Protein AF-A0A8H7NM34-F1 (afdb_monomer_lite)

Structure (mmCIF, N/CA/C/O backbone):
data_AF-A0A8H7NM34-F1
#
_entry.id   AF-A0A8H7NM34-F1
#
loop_
_atom_site.group_PDB
_atom_site.id
_atom_site.type_symbol
_atom_site.label_atom_id
_atom_site.label_alt_id
_atom_site.label_comp_id
_atom_site.label_asym_id
_atom_site.label_entity_id
_atom_site.label_seq_id
_atom_site.pdbx_PDB_ins_code
_atom_site.Cartn_x
_atom_site.Cartn_y
_atom_site.Cartn_z
_atom_site.occupancy
_atom_site.B_iso_or_equiv
_atom_site.auth_seq_id
_atom_site.auth_comp_id
_atom_site.auth_asym_id
_atom_site.auth_atom_id
_atom_site.pdbx_PDB_model_num
ATOM 1 N N . MET A 1 1 ? 24.671 -11.484 7.032 1.00 39.06 1 MET A N 1
ATOM 2 C CA . MET A 1 1 ? 23.989 -11.437 5.721 1.00 39.06 1 MET A CA 1
ATOM 3 C C . MET A 1 1 ? 23.990 -9.983 5.256 1.00 39.06 1 MET A C 1
ATOM 5 O O . MET A 1 1 ? 23.336 -9.168 5.889 1.00 39.06 1 MET A O 1
ATOM 9 N N . LYS A 1 2 ? 24.823 -9.610 4.272 1.00 40.69 2 LYS A N 1
ATOM 10 C CA . LYS A 1 2 ? 24.816 -8.250 3.697 1.00 40.69 2 LYS A CA 1
ATOM 11 C C . LYS A 1 2 ? 23.539 -8.109 2.867 1.00 40.69 2 LYS A C 1
ATOM 13 O O . LYS A 1 2 ? 23.317 -8.932 1.985 1.00 40.69 2 LYS A O 1
ATOM 18 N N . LEU A 1 3 ? 22.706 -7.112 3.157 1.00 54.22 3 LEU A N 1
ATOM 19 C CA . LEU A 1 3 ? 21.556 -6.793 2.311 1.00 54.22 3 LEU A CA 1
ATOM 20 C C . LEU A 1 3 ? 22.068 -6.325 0.947 1.00 54.22 3 LEU A C 1
ATOM 22 O O . LEU A 1 3 ? 22.925 -5.445 0.889 1.00 54.22 3 LEU A O 1
ATOM 26 N N . ALA A 1 4 ? 21.539 -6.904 -0.134 1.00 66.94 4 ALA A N 1
ATOM 27 C CA . ALA A 1 4 ? 21.867 -6.494 -1.501 1.00 66.94 4 ALA A CA 1
ATOM 28 C C . ALA A 1 4 ? 21.527 -5.011 -1.756 1.00 66.94 4 ALA A C 1
ATOM 30 O O . ALA A 1 4 ? 22.170 -4.365 -2.578 1.00 66.94 4 ALA A O 1
ATOM 31 N N . PHE A 1 5 ? 20.574 -4.460 -0.991 1.00 70.94 5 PHE A N 1
ATOM 32 C CA . PHE A 1 5 ? 20.108 -3.079 -1.089 1.00 70.94 5 PHE A CA 1
ATOM 33 C C . PHE A 1 5 ? 19.936 -2.459 0.311 1.00 70.94 5 PHE A C 1
ATOM 35 O O . PHE A 1 5 ? 18.827 -2.442 0.846 1.00 70.94 5 PHE A O 1
ATOM 42 N N . PRO A 1 6 ? 21.004 -1.938 0.943 1.00 76.31 6 PRO A N 1
ATOM 43 C CA . PRO A 1 6 ? 20.914 -1.348 2.286 1.00 76.31 6 PRO A CA 1
ATOM 44 C C . PRO A 1 6 ? 19.967 -0.139 2.342 1.00 76.31 6 PRO A C 1
ATOM 46 O O . PRO A 1 6 ? 19.367 0.133 3.376 1.00 76.31 6 PRO A O 1
ATOM 49 N N . GLN A 1 7 ? 19.774 0.543 1.211 1.00 76.69 7 GLN A N 1
ATOM 50 C CA . GLN A 1 7 ? 18.863 1.683 1.064 1.00 76.69 7 GLN A CA 1
ATOM 51 C C . GLN A 1 7 ? 17.379 1.304 1.211 1.00 76.69 7 GLN A C 1
ATOM 53 O O . GLN A 1 7 ? 16.552 2.181 1.453 1.00 76.69 7 GLN A O 1
ATOM 58 N N . LEU A 1 8 ? 17.040 0.015 1.087 1.00 81.62 8 LEU A N 1
ATOM 59 C CA . LEU A 1 8 ? 15.682 -0.503 1.272 1.00 81.62 8 LEU A CA 1
ATOM 60 C C . LEU A 1 8 ? 15.440 -1.070 2.671 1.00 81.62 8 LEU A C 1
ATOM 62 O O . LEU A 1 8 ? 14.337 -1.536 2.933 1.00 81.62 8 LEU A O 1
ATOM 66 N N . LEU A 1 9 ? 16.423 -1.037 3.579 1.00 86.12 9 LEU A N 1
ATOM 67 C CA . LEU A 1 9 ? 16.272 -1.617 4.917 1.00 86.12 9 LEU A CA 1
ATOM 68 C C . LEU A 1 9 ? 15.050 -1.041 5.648 1.00 86.12 9 LEU A C 1
ATOM 70 O O . LEU A 1 9 ? 14.184 -1.794 6.082 1.00 86.12 9 LEU A O 1
ATOM 74 N N . SER A 1 10 ? 14.940 0.289 5.689 1.00 86.69 10 SER A N 1
ATOM 75 C CA . SER A 1 10 ? 13.827 0.968 6.361 1.00 86.69 10 SER A CA 1
ATOM 76 C C . SER A 1 10 ? 12.467 0.611 5.744 1.00 86.69 10 SER A C 1
ATOM 78 O O . SER A 1 10 ? 11.484 0.434 6.462 1.00 86.69 10 SER A O 1
ATOM 80 N N . ILE A 1 11 ? 12.422 0.425 4.422 1.00 90.25 11 ILE A N 1
ATOM 81 C CA . ILE A 1 11 ? 11.213 0.027 3.689 1.00 90.25 11 ILE A CA 1
ATOM 82 C C . ILE A 1 11 ? 10.852 -1.428 3.947 1.00 90.25 11 ILE A C 1
ATOM 84 O O . ILE A 1 11 ? 9.686 -1.744 4.156 1.00 90.25 11 ILE A O 1
ATOM 88 N N . SER A 1 12 ? 11.842 -2.316 3.978 1.00 89.56 12 SER A N 1
ATOM 89 C CA . SER A 1 12 ? 11.632 -3.720 4.312 1.00 89.56 12 SER A CA 1
ATOM 90 C C . SER A 1 12 ? 11.064 -3.865 5.722 1.00 89.56 12 SER A C 1
ATOM 92 O O . SER A 1 12 ? 10.134 -4.639 5.926 1.00 89.56 12 SER A O 1
ATOM 94 N N . GLU A 1 13 ? 11.579 -3.104 6.689 1.00 92.12 13 GLU A N 1
ATOM 95 C CA . GLU A 1 13 ? 11.034 -3.059 8.050 1.00 92.12 13 GLU A CA 1
ATOM 96 C C . GLU A 1 13 ? 9.593 -2.541 8.055 1.00 92.12 13 GLU A C 1
ATOM 98 O O . GLU A 1 13 ? 8.725 -3.125 8.708 1.00 92.12 13 GLU A O 1
ATOM 103 N N . ALA A 1 14 ? 9.312 -1.488 7.280 1.00 92.88 14 ALA A N 1
ATOM 104 C CA . ALA A 1 14 ? 7.966 -0.951 7.133 1.00 92.88 14 ALA A CA 1
ATOM 105 C C . ALA A 1 14 ? 6.988 -1.983 6.555 1.00 92.88 14 ALA A C 1
ATOM 107 O O . ALA A 1 14 ? 5.890 -2.135 7.083 1.00 92.88 14 ALA A O 1
ATOM 108 N N . LEU A 1 15 ? 7.386 -2.728 5.520 1.00 93.06 15 LEU A N 1
ATOM 109 C CA . LEU A 1 15 ? 6.577 -3.795 4.926 1.00 93.06 15 LEU A CA 1
ATOM 110 C C . LEU A 1 15 ? 6.331 -4.945 5.912 1.00 93.06 15 LEU A C 1
ATOM 112 O O . LEU A 1 15 ? 5.211 -5.444 5.988 1.00 93.06 15 LEU A O 1
ATOM 116 N N . CYS A 1 16 ? 7.318 -5.320 6.730 1.00 94.31 16 CYS A N 1
ATOM 117 C CA . CYS A 1 16 ? 7.130 -6.309 7.800 1.00 94.31 16 CYS A CA 1
ATOM 118 C C . CYS A 1 16 ? 6.112 -5.838 8.854 1.00 94.31 16 CYS A C 1
ATOM 120 O O . CYS A 1 16 ? 5.244 -6.607 9.286 1.00 94.31 16 CYS A O 1
ATOM 122 N N . MET A 1 17 ? 6.184 -4.566 9.257 1.00 95.38 17 MET A N 1
ATOM 123 C CA . MET A 1 17 ? 5.203 -3.965 10.165 1.00 95.38 17 MET A CA 1
ATOM 124 C C . MET A 1 17 ? 3.809 -3.917 9.531 1.00 95.38 17 MET A C 1
ATOM 126 O O . MET A 1 17 ? 2.832 -4.331 10.156 1.00 95.38 17 MET A O 1
ATOM 130 N N . MET A 1 18 ? 3.719 -3.489 8.272 1.00 95.75 18 MET A N 1
ATOM 131 C CA . MET A 1 18 ? 2.469 -3.450 7.517 1.00 95.75 18 MET A CA 1
ATOM 132 C C . MET A 1 18 ? 1.867 -4.849 7.331 1.00 95.75 18 MET A C 1
ATOM 134 O O . MET A 1 18 ? 0.659 -5.000 7.460 1.00 95.75 18 MET A O 1
ATOM 138 N N . SER A 1 19 ? 2.675 -5.888 7.106 1.00 94.00 19 SER A N 1
ATOM 139 C CA . SER A 1 19 ? 2.203 -7.279 7.027 1.00 94.00 19 SER A CA 1
ATOM 140 C C . SER A 1 19 ? 1.595 -7.747 8.356 1.00 94.00 19 SER A C 1
ATOM 142 O O . SER A 1 19 ? 0.544 -8.389 8.386 1.00 94.00 19 SER A O 1
ATOM 144 N N . SER A 1 20 ? 2.196 -7.351 9.483 1.00 95.31 20 SER A N 1
ATOM 145 C CA . SER A 1 20 ? 1.644 -7.634 10.814 1.00 95.31 20 SER A CA 1
ATOM 146 C C . SER A 1 20 ? 0.299 -6.937 11.041 1.00 95.31 20 SER A C 1
ATOM 148 O O . SER A 1 20 ? -0.622 -7.557 11.579 1.00 95.31 20 SER A O 1
ATOM 150 N N . VAL A 1 21 ? 0.173 -5.685 10.590 1.00 96.38 21 VAL A N 1
ATOM 151 C CA . VAL A 1 21 ? -1.082 -4.917 10.603 1.00 96.38 21 VAL A CA 1
ATOM 152 C C . VAL A 1 21 ? -2.132 -5.591 9.721 1.00 96.38 21 VAL A C 1
ATOM 154 O O . VAL A 1 21 ? -3.222 -5.879 10.205 1.00 96.38 21 VAL A O 1
ATOM 157 N N . ALA A 1 22 ? -1.792 -5.912 8.471 1.00 95.06 22 ALA A N 1
ATOM 158 C CA . ALA A 1 22 ? -2.678 -6.575 7.517 1.00 95.06 22 ALA A CA 1
ATOM 159 C C . ALA A 1 22 ? -3.230 -7.887 8.084 1.00 95.06 22 ALA A C 1
ATOM 161 O O . ALA A 1 22 ? -4.440 -8.088 8.115 1.00 95.06 22 ALA A O 1
ATOM 162 N N . ARG A 1 23 ? -2.365 -8.735 8.655 1.00 95.31 23 ARG A N 1
ATOM 163 C CA . ARG A 1 23 ? -2.785 -9.972 9.323 1.00 95.31 23 ARG A CA 1
ATOM 164 C C . ARG A 1 23 ? -3.768 -9.703 10.461 1.00 95.31 23 ARG A C 1
ATOM 166 O O . ARG A 1 23 ? -4.800 -10.361 10.535 1.00 95.31 23 ARG A O 1
ATOM 173 N N . LYS A 1 24 ? -3.468 -8.747 11.348 1.00 95.88 24 LYS A N 1
ATOM 174 C CA . LYS A 1 24 ? -4.355 -8.413 12.474 1.00 95.88 24 LYS A CA 1
ATOM 175 C C . LYS A 1 24 ? -5.716 -7.932 11.967 1.00 95.88 24 LYS A C 1
ATOM 177 O O . LYS A 1 24 ? -6.735 -8.365 12.493 1.00 95.88 24 LYS A O 1
ATOM 182 N N . ILE A 1 25 ? -5.737 -7.097 10.936 1.00 95.38 25 ILE A N 1
ATOM 183 C CA . ILE A 1 25 ? -6.969 -6.571 10.349 1.00 95.38 25 ILE A CA 1
ATOM 184 C C . ILE A 1 25 ? -7.767 -7.679 9.671 1.00 95.38 25 ILE A C 1
ATOM 186 O O . ILE A 1 25 ? -8.927 -7.865 10.018 1.00 95.38 25 ILE A O 1
ATOM 190 N N . ASN A 1 26 ? -7.162 -8.472 8.788 1.00 95.00 26 ASN A N 1
ATOM 191 C CA . ASN A 1 26 ? -7.870 -9.544 8.083 1.00 95.00 26 ASN A CA 1
ATOM 192 C C . ASN A 1 26 ? -8.458 -10.562 9.078 1.00 95.00 26 ASN A C 1
ATOM 194 O O . ASN A 1 26 ? -9.587 -11.007 8.902 1.00 95.00 26 ASN A O 1
ATOM 198 N N . THR A 1 27 ? -7.763 -10.852 10.187 1.00 95.94 27 THR A N 1
ATOM 199 C CA . THR A 1 27 ? -8.294 -11.719 11.253 1.00 95.94 27 THR A CA 1
ATOM 200 C C . THR A 1 27 ? -9.479 -11.114 12.012 1.00 95.94 27 THR A C 1
ATOM 202 O O . THR A 1 27 ? -10.371 -11.868 12.375 1.00 95.94 27 THR A O 1
ATOM 205 N N . ASN A 1 28 ? -9.512 -9.803 12.281 1.00 95.31 28 ASN A N 1
ATOM 206 C CA . ASN A 1 28 ? -10.503 -9.195 13.191 1.00 95.31 28 ASN A CA 1
ATOM 207 C C . ASN A 1 28 ? -11.567 -8.340 12.478 1.00 95.31 28 ASN A C 1
ATOM 209 O O . ASN A 1 28 ? -12.516 -7.898 13.108 1.00 95.31 28 ASN A O 1
ATOM 213 N N . SER A 1 29 ? -11.448 -8.130 11.165 1.00 92.62 29 SER A N 1
ATOM 214 C CA . SER A 1 29 ? -12.301 -7.216 10.384 1.00 92.62 29 SER A CA 1
ATOM 215 C C . SER A 1 29 ? -13.799 -7.538 10.401 1.00 92.62 29 SER A C 1
ATOM 217 O O . SER A 1 29 ? -14.606 -6.657 10.109 1.00 92.62 29 SER A O 1
ATOM 219 N N . HIS A 1 30 ? -14.164 -8.779 10.731 1.00 92.12 30 HIS A N 1
ATOM 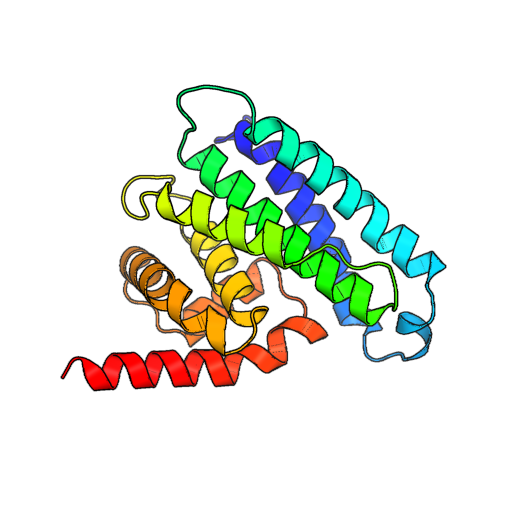220 C CA . HIS A 1 30 ? -15.547 -9.240 10.834 1.00 92.12 30 HIS A CA 1
ATOM 221 C C . HIS A 1 30 ? -16.234 -8.825 12.145 1.00 92.12 30 HIS A C 1
ATOM 223 O O . HIS A 1 30 ? -17.457 -8.910 12.237 1.00 92.12 30 HIS A O 1
ATOM 229 N N . ASP A 1 31 ? -15.466 -8.397 13.147 1.00 93.62 31 ASP A N 1
ATOM 230 C CA . ASP A 1 31 ? -15.969 -7.909 14.426 1.00 93.62 31 ASP A CA 1
ATOM 231 C C . ASP A 1 31 ? -16.201 -6.392 14.352 1.00 93.62 31 ASP A C 1
ATOM 233 O O . ASP A 1 31 ? -15.305 -5.625 13.996 1.00 93.62 31 ASP A O 1
ATOM 237 N N . SER A 1 32 ? -17.413 -5.935 14.675 1.00 91.38 32 SER A N 1
ATOM 238 C CA . SER A 1 32 ? -17.726 -4.504 14.701 1.00 91.38 32 SER A CA 1
ATOM 239 C C . SER A 1 32 ? -17.029 -3.770 15.840 1.00 91.38 32 SER A C 1
ATOM 241 O O . SER A 1 32 ? -16.675 -2.603 15.679 1.00 91.38 32 SER A O 1
ATOM 243 N N . ASP A 1 33 ? -16.819 -4.431 16.980 1.00 94.12 33 ASP A N 1
ATOM 244 C CA . ASP A 1 33 ? -16.214 -3.807 18.159 1.00 94.12 33 ASP A CA 1
ATOM 245 C C . ASP A 1 33 ? -14.737 -3.503 17.914 1.00 94.12 33 ASP A C 1
ATOM 247 O O . ASP A 1 33 ? -14.234 -2.477 18.372 1.00 94.12 33 ASP A O 1
ATOM 251 N N . PHE A 1 34 ? -14.078 -4.321 17.087 1.00 94.31 34 PHE A N 1
ATOM 252 C CA . PHE A 1 34 ? -12.722 -4.067 16.612 1.00 94.31 34 PHE A CA 1
ATOM 253 C C . PHE A 1 34 ? -12.592 -2.674 15.984 1.00 94.31 34 PHE A C 1
ATOM 255 O O . PHE A 1 34 ? -11.681 -1.933 16.340 1.00 94.31 34 PHE A O 1
ATOM 262 N N . TRP A 1 35 ? -13.519 -2.275 15.108 1.00 94.25 35 TRP A N 1
ATOM 263 C CA . TRP A 1 35 ? -13.477 -0.971 14.432 1.00 94.25 35 TRP A CA 1
ATOM 264 C C . TRP A 1 35 ? -13.797 0.218 15.347 1.00 94.25 35 TRP A C 1
ATOM 266 O O . TRP A 1 35 ? -13.446 1.351 15.019 1.00 94.25 35 TRP A O 1
ATOM 276 N N . ASN A 1 36 ? -14.423 -0.035 16.499 1.00 93.25 36 ASN A N 1
ATOM 277 C CA . ASN A 1 36 ? -14.754 0.983 17.497 1.00 93.25 36 ASN A CA 1
ATOM 278 C C . ASN A 1 36 ? -13.652 1.166 18.559 1.00 93.25 36 ASN A C 1
ATOM 280 O O . ASN A 1 36 ? -13.706 2.121 19.339 1.00 93.25 36 ASN A O 1
ATOM 284 N N . ASP A 1 37 ? -12.634 0.300 18.586 1.00 93.38 37 ASP A N 1
ATOM 285 C CA . ASP A 1 37 ? -11.490 0.416 19.493 1.00 93.38 37 ASP A CA 1
ATOM 286 C C . ASP A 1 37 ? -10.435 1.398 18.957 1.00 93.38 37 ASP A C 1
ATOM 288 O O . ASP A 1 37 ? -9.394 1.029 18.406 1.00 93.38 37 ASP A O 1
ATOM 292 N N . GLY A 1 38 ? -10.698 2.694 19.141 1.00 90.00 38 GLY A N 1
ATOM 293 C CA . GLY A 1 38 ? -9.777 3.752 18.722 1.00 90.00 38 GLY A CA 1
ATOM 294 C C . GLY A 1 38 ? -8.407 3.697 19.412 1.00 90.00 38 GLY A C 1
ATOM 295 O O . GLY A 1 38 ? -7.409 4.096 18.811 1.00 90.00 38 GLY A O 1
ATOM 296 N N . VAL A 1 39 ? -8.327 3.188 20.648 1.00 92.50 39 VAL A N 1
ATOM 297 C CA . VAL A 1 39 ? -7.059 3.077 21.391 1.00 92.50 39 VAL A CA 1
ATOM 298 C C . VAL A 1 39 ? -6.221 1.939 20.820 1.00 92.50 39 VAL A C 1
ATOM 300 O O . VAL A 1 39 ? -5.082 2.173 20.415 1.00 92.50 39 VAL A O 1
ATOM 303 N N . GLY A 1 40 ? -6.804 0.747 20.677 1.00 93.75 40 GLY A N 1
ATOM 304 C CA . GLY A 1 40 ? -6.134 -0.387 20.043 1.00 93.75 40 GLY A CA 1
ATOM 305 C C . GLY A 1 40 ? -5.731 -0.096 18.597 1.00 93.75 40 GLY A C 1
ATOM 306 O O . GLY A 1 40 ? -4.649 -0.495 18.159 1.00 93.75 40 GLY A O 1
ATOM 307 N N . ALA A 1 41 ? -6.536 0.674 17.861 1.00 93.19 41 ALA A N 1
ATOM 308 C CA . ALA A 1 41 ? -6.194 1.130 16.518 1.00 93.19 41 ALA A CA 1
ATOM 309 C C . ALA A 1 41 ? -4.969 2.062 16.496 1.00 93.19 41 ALA A C 1
ATOM 311 O O . ALA A 1 41 ? -4.126 1.947 15.602 1.00 93.19 41 ALA A O 1
ATOM 312 N N . MET A 1 42 ? -4.827 2.968 17.469 1.00 93.31 42 MET A N 1
ATOM 313 C CA . MET A 1 42 ? -3.637 3.819 17.588 1.00 93.31 42 MET A CA 1
ATOM 314 C C . MET A 1 42 ? -2.386 3.010 17.933 1.00 93.31 42 MET A C 1
ATOM 316 O O . MET A 1 42 ? -1.339 3.248 17.328 1.00 93.31 42 MET A O 1
ATOM 320 N N . ASP A 1 43 ? -2.495 2.024 18.822 1.00 94.75 43 ASP A N 1
ATOM 321 C CA . ASP A 1 43 ? -1.380 1.136 19.170 1.00 94.75 43 ASP A CA 1
ATOM 322 C C . ASP A 1 43 ? -0.957 0.258 17.983 1.00 94.75 43 ASP A C 1
ATOM 324 O O . ASP A 1 43 ? 0.232 0.007 17.773 1.00 94.75 43 ASP A O 1
ATOM 328 N N . LEU A 1 44 ? -1.919 -0.160 17.155 1.00 95.50 44 LEU A N 1
ATOM 329 C CA . LEU A 1 44 ? -1.675 -0.961 15.958 1.00 95.50 44 LEU A CA 1
ATOM 330 C C . LEU A 1 44 ? -1.057 -0.144 14.811 1.00 95.50 44 LEU A C 1
ATOM 332 O O . LEU A 1 44 ? -0.095 -0.583 14.181 1.00 95.50 44 LEU A O 1
ATOM 336 N N . LEU A 1 45 ? -1.621 1.028 14.501 1.00 96.31 45 LEU A N 1
ATOM 337 C CA . LEU A 1 45 ? -1.271 1.813 13.308 1.00 96.31 45 LEU A CA 1
ATOM 338 C C . LEU A 1 45 ? -0.211 2.890 13.578 1.00 96.31 45 LEU A C 1
ATOM 340 O O . LEU A 1 45 ? 0.472 3.339 12.651 1.00 96.31 45 LEU A O 1
ATOM 344 N N . GLY A 1 46 ? -0.081 3.340 14.824 1.00 94.25 46 GLY A N 1
ATOM 345 C CA . GLY A 1 46 ? 0.809 4.422 15.240 1.00 94.25 46 GLY A CA 1
ATOM 346 C C . GLY A 1 46 ? 2.283 4.145 14.937 1.00 94.25 46 GLY A C 1
ATOM 347 O O . GLY A 1 46 ? 2.889 4.946 14.215 1.00 94.25 46 GLY A O 1
ATOM 348 N N . PRO A 1 47 ? 2.859 3.018 15.400 1.00 95.69 47 PRO A N 1
ATOM 349 C CA . PRO A 1 47 ? 4.275 2.710 15.195 1.00 95.69 47 PRO A CA 1
ATOM 350 C C . PRO A 1 47 ? 4.675 2.676 13.716 1.00 95.69 47 PRO A C 1
ATOM 352 O O . PRO A 1 47 ? 5.636 3.332 13.312 1.00 95.69 47 PRO A O 1
ATOM 355 N N . VAL A 1 48 ? 3.891 1.986 12.882 1.00 95.81 48 VAL A N 1
ATOM 356 C CA . VAL A 1 48 ? 4.172 1.872 11.444 1.00 95.81 48 VAL A CA 1
ATOM 357 C C . VAL A 1 48 ? 3.975 3.201 10.709 1.00 95.81 48 VAL A C 1
ATOM 359 O O . VAL A 1 48 ? 4.779 3.542 9.841 1.00 95.81 48 VAL A O 1
ATOM 362 N N . THR A 1 49 ? 2.979 4.008 11.106 1.00 93.94 49 THR A N 1
ATOM 363 C CA . THR A 1 49 ? 2.815 5.376 10.582 1.00 93.94 49 THR A CA 1
ATOM 364 C C . THR A 1 49 ? 4.064 6.203 10.877 1.00 93.94 49 THR A C 1
ATOM 366 O O . THR A 1 49 ? 4.601 6.859 9.985 1.00 93.94 49 THR A O 1
ATOM 369 N N . HIS A 1 50 ? 4.527 6.188 12.129 1.00 93.19 50 HIS A N 1
ATOM 370 C CA . HIS A 1 50 ? 5.675 6.981 12.555 1.00 93.19 50 HIS A CA 1
ATOM 371 C C . HIS A 1 50 ? 6.950 6.570 11.809 1.00 93.19 50 HIS A C 1
ATOM 373 O O . HIS A 1 50 ? 7.695 7.430 11.331 1.00 93.19 50 HIS A O 1
ATOM 379 N N . HIS A 1 51 ? 7.174 5.263 11.652 1.00 93.31 51 HIS A N 1
ATOM 380 C CA . HIS A 1 51 ? 8.315 4.731 10.911 1.00 93.31 51 HIS A CA 1
ATOM 381 C C . HIS A 1 51 ? 8.314 5.182 9.448 1.00 93.31 51 HIS A C 1
ATOM 383 O O . HIS A 1 51 ? 9.303 5.745 8.987 1.00 93.31 51 HIS A O 1
ATOM 389 N N . LEU A 1 52 ? 7.193 5.029 8.737 1.00 91.31 52 LEU A N 1
ATOM 390 C CA . LEU A 1 52 ? 7.070 5.428 7.328 1.00 91.31 52 LEU A CA 1
ATOM 391 C C . LEU A 1 52 ? 7.263 6.933 7.116 1.00 91.31 52 LEU A C 1
ATOM 393 O O . LEU A 1 52 ? 7.964 7.343 6.189 1.00 91.31 52 LEU A O 1
ATOM 397 N N . LEU A 1 53 ? 6.686 7.769 7.984 1.00 88.19 53 LEU A N 1
ATOM 398 C CA . LEU A 1 53 ? 6.864 9.223 7.911 1.00 88.19 53 LEU A CA 1
ATOM 399 C C . LEU A 1 53 ? 8.312 9.646 8.182 1.00 88.19 53 LEU A C 1
ATOM 401 O O . LEU A 1 53 ? 8.773 10.639 7.618 1.00 88.19 53 LEU A O 1
ATOM 405 N N . SER A 1 54 ? 9.026 8.903 9.027 1.00 85.94 54 SER A N 1
ATOM 406 C CA . SER A 1 54 ? 10.442 9.141 9.314 1.00 85.94 54 SER A CA 1
ATOM 407 C C . SER A 1 54 ? 11.326 8.696 8.148 1.00 85.94 54 SER A C 1
ATOM 409 O O . SER A 1 54 ? 12.202 9.449 7.725 1.00 85.94 54 SER A O 1
ATOM 411 N N . ALA A 1 55 ? 11.045 7.526 7.571 1.00 77.50 55 ALA A N 1
ATOM 412 C CA . ALA A 1 55 ? 11.751 6.975 6.417 1.00 77.50 55 ALA A CA 1
ATOM 413 C C . ALA A 1 55 ? 11.617 7.869 5.174 1.00 77.50 55 ALA A C 1
ATOM 415 O O . ALA A 1 55 ? 12.615 8.205 4.541 1.00 77.50 55 ALA A O 1
ATOM 416 N N . SER A 1 56 ? 10.403 8.350 4.884 1.00 68.44 56 SER A N 1
ATOM 417 C CA . SER A 1 56 ? 10.113 9.186 3.703 1.00 68.44 56 SER A CA 1
ATOM 418 C C . SER A 1 56 ? 10.860 10.532 3.708 1.00 68.44 56 SER A C 1
ATOM 420 O O . SER A 1 56 ? 11.044 11.164 2.671 1.00 68.44 56 SER A O 1
ATOM 422 N N . ARG A 1 57 ? 11.299 11.020 4.879 1.00 65.25 57 ARG A N 1
ATOM 423 C CA . ARG A 1 57 ? 12.103 12.254 4.982 1.00 65.25 57 ARG A CA 1
ATOM 424 C C . ARG A 1 57 ? 13.544 12.049 4.517 1.00 65.25 57 ARG A C 1
ATOM 426 O O . ARG A 1 57 ? 14.162 13.000 4.049 1.00 65.25 57 ARG A O 1
ATOM 433 N N . ILE A 1 58 ? 14.063 10.827 4.623 1.00 58.34 58 ILE A N 1
ATOM 434 C CA . ILE A 1 58 ? 15.448 10.488 4.275 1.00 58.34 58 ILE A CA 1
ATOM 435 C C . ILE A 1 58 ? 15.644 10.530 2.754 1.00 58.34 58 ILE A C 1
ATOM 437 O O . ILE A 1 58 ? 16.678 10.993 2.282 1.00 58.34 58 ILE A O 1
ATOM 441 N N . TYR A 1 59 ? 14.630 10.139 1.980 1.00 59.66 59 TYR A N 1
ATOM 442 C CA . TYR A 1 59 ? 14.692 10.123 0.514 1.00 59.66 59 TYR A CA 1
ATOM 443 C C . TYR A 1 59 ? 14.579 11.515 -0.138 1.00 59.66 59 TYR A C 1
ATOM 445 O O . TYR A 1 59 ? 14.826 11.653 -1.330 1.00 59.66 59 TYR A O 1
ATOM 453 N N . SER A 1 60 ? 14.253 12.564 0.629 1.00 57.41 60 SER A N 1
ATOM 454 C CA . SER A 1 60 ? 14.099 13.939 0.125 1.00 57.41 60 SER A CA 1
ATOM 455 C C . SER A 1 60 ? 15.411 14.740 0.056 1.00 57.41 60 SER A C 1
ATOM 457 O O . SER A 1 60 ? 15.395 15.873 -0.429 1.00 57.41 60 SER A O 1
ATOM 459 N N . VAL A 1 61 ? 16.530 14.216 0.570 1.00 46.59 61 VAL A N 1
ATOM 460 C CA . VAL A 1 61 ? 17.782 14.974 0.749 1.00 46.59 61 VAL A CA 1
ATOM 461 C C . VAL A 1 61 ? 18.931 14.312 -0.028 1.00 46.59 61 VAL A C 1
ATOM 463 O O . VAL A 1 61 ? 19.559 13.389 0.481 1.00 46.59 61 VAL A O 1
ATOM 466 N N . GLY A 1 62 ? 19.240 14.800 -1.238 1.00 46.53 62 GLY A N 1
ATOM 467 C CA . GLY A 1 62 ? 20.489 14.472 -1.956 1.00 46.53 62 GLY A CA 1
ATOM 468 C C . GLY A 1 62 ? 20.358 14.270 -3.474 1.00 46.53 62 GLY A C 1
ATOM 469 O O . GLY A 1 62 ? 19.387 13.693 -3.947 1.00 46.53 62 GLY A O 1
ATOM 470 N N . SER A 1 63 ? 21.350 14.765 -4.225 1.00 49.09 63 SER A N 1
ATOM 471 C CA . SER A 1 63 ? 21.528 14.610 -5.679 1.00 49.09 63 SER A CA 1
ATOM 472 C C . SER A 1 63 ? 21.806 13.159 -6.105 1.00 49.09 63 SER A C 1
ATOM 474 O O . SER A 1 63 ? 22.381 12.401 -5.327 1.00 49.09 63 SER A O 1
ATOM 476 N N . ASP A 1 64 ? 21.447 12.828 -7.353 1.00 56.47 64 ASP A N 1
ATOM 477 C CA . ASP A 1 64 ? 21.446 11.492 -7.979 1.00 56.47 64 ASP A CA 1
ATOM 478 C C . ASP A 1 64 ? 20.666 10.435 -7.184 1.00 56.47 64 ASP A C 1
ATOM 480 O O . ASP A 1 64 ? 21.213 9.495 -6.605 1.00 56.47 64 ASP A O 1
ATOM 484 N N . VAL A 1 65 ? 19.338 10.600 -7.176 1.00 65.12 65 VAL A N 1
ATOM 485 C CA . VAL A 1 65 ? 18.409 9.622 -6.601 1.00 65.12 65 VAL A CA 1
ATOM 486 C C . VAL A 1 65 ? 18.466 8.351 -7.444 1.00 65.12 65 VAL A C 1
ATOM 488 O O . VAL A 1 65 ? 18.064 8.336 -8.606 1.00 65.12 65 VAL A O 1
ATOM 491 N N . SER A 1 66 ? 18.978 7.269 -6.865 1.00 79.12 66 SER A N 1
ATOM 492 C CA . SER A 1 66 ? 18.977 5.968 -7.534 1.00 79.12 66 SER A CA 1
ATOM 493 C C . SER A 1 66 ? 17.543 5.458 -7.700 1.00 79.12 66 SER A C 1
ATOM 495 O O . SER A 1 66 ? 16.705 5.658 -6.817 1.00 79.12 66 SER A O 1
ATOM 497 N N . GLY A 1 67 ? 17.257 4.710 -8.768 1.00 81.38 67 GLY A N 1
ATOM 498 C CA . GLY A 1 67 ? 15.937 4.101 -8.961 1.00 81.38 67 GLY A CA 1
ATOM 499 C C . GLY A 1 67 ? 15.467 3.241 -7.775 1.00 81.38 67 GLY A C 1
ATOM 500 O O . GLY A 1 67 ? 14.278 3.149 -7.491 1.00 81.38 67 GLY A O 1
ATOM 501 N N . ILE A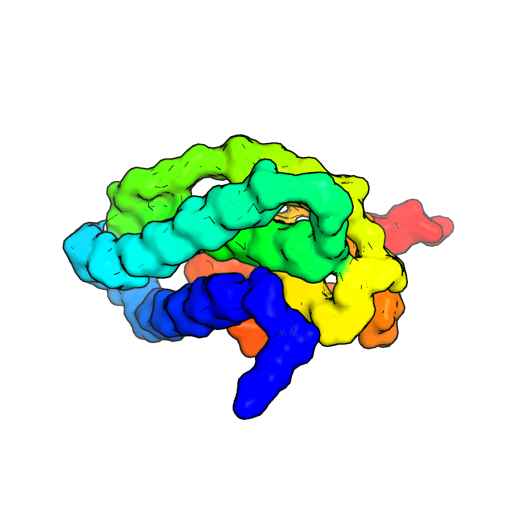 1 68 ? 16.393 2.671 -6.997 1.00 83.69 68 ILE A N 1
ATOM 502 C CA . ILE A 1 68 ? 16.076 1.924 -5.769 1.00 83.69 68 ILE A CA 1
ATOM 503 C C . ILE A 1 68 ? 15.491 2.837 -4.680 1.00 83.69 68 ILE A C 1
ATOM 505 O O . ILE A 1 68 ? 14.553 2.441 -3.990 1.00 83.69 68 ILE A O 1
ATOM 509 N N . GLN A 1 69 ? 16.013 4.055 -4.524 1.00 84.19 69 GLN A N 1
ATOM 510 C CA . GLN A 1 69 ? 15.470 5.042 -3.585 1.00 84.19 69 GLN A CA 1
ATOM 511 C C . GLN A 1 69 ? 14.104 5.547 -4.042 1.00 84.19 69 GLN A C 1
ATOM 513 O O . GLN A 1 69 ? 13.197 5.635 -3.218 1.00 84.19 69 GLN A O 1
ATOM 518 N N . VAL A 1 70 ? 13.940 5.803 -5.346 1.00 86.50 70 VAL A N 1
ATOM 519 C CA . VAL A 1 70 ? 12.639 6.163 -5.933 1.00 86.50 70 VAL A CA 1
ATOM 520 C C . VAL A 1 70 ? 11.608 5.071 -5.644 1.00 86.50 70 VAL A C 1
ATOM 522 O O . VAL A 1 70 ? 10.523 5.364 -5.148 1.00 86.50 70 VAL A O 1
ATOM 525 N N . LEU A 1 71 ? 11.960 3.798 -5.855 1.00 88.12 71 LEU A N 1
ATOM 526 C CA . LEU A 1 71 ? 11.082 2.672 -5.535 1.00 88.12 71 LEU A CA 1
ATOM 527 C C . LEU A 1 71 ? 10.751 2.599 -4.036 1.00 88.12 71 LEU A C 1
ATOM 529 O O . LEU A 1 71 ? 9.601 2.360 -3.674 1.00 88.12 71 LEU A O 1
ATOM 533 N N . GLY A 1 72 ? 11.732 2.823 -3.158 1.00 89.44 72 GLY A N 1
ATOM 534 C CA . GLY A 1 72 ? 11.509 2.858 -1.711 1.00 89.44 72 GLY A CA 1
ATOM 535 C C . GLY A 1 72 ? 10.529 3.955 -1.280 1.00 89.44 72 GLY A C 1
ATOM 536 O O . GLY A 1 72 ? 9.656 3.722 -0.438 1.00 89.44 72 GLY A O 1
ATOM 537 N N . GLU A 1 73 ? 10.619 5.130 -1.899 1.00 89.12 73 GLU A N 1
ATOM 538 C CA . GLU A 1 73 ? 9.683 6.232 -1.681 1.00 89.12 73 GLU A CA 1
ATOM 539 C C . GLU A 1 73 ? 8.285 5.905 -2.232 1.00 89.12 73 GLU A C 1
ATOM 541 O O . GLU A 1 73 ? 7.292 6.098 -1.533 1.00 89.12 73 GLU A O 1
ATOM 546 N N . ILE A 1 74 ? 8.190 5.335 -3.439 1.00 91.25 74 ILE A N 1
ATOM 547 C CA . ILE A 1 74 ? 6.923 4.865 -4.028 1.00 91.25 74 ILE A CA 1
ATOM 548 C C . ILE A 1 74 ? 6.225 3.885 -3.075 1.00 91.25 74 ILE A C 1
ATOM 550 O O . ILE A 1 74 ? 5.056 4.076 -2.738 1.00 91.25 74 ILE A O 1
ATOM 554 N N . VAL A 1 75 ? 6.948 2.878 -2.581 1.00 92.44 75 VAL A N 1
ATOM 555 C CA . VAL A 1 75 ? 6.426 1.896 -1.617 1.00 92.44 75 VAL A CA 1
ATOM 556 C C . VAL A 1 75 ? 5.984 2.578 -0.320 1.00 92.44 75 VAL A C 1
ATOM 558 O O . VAL A 1 75 ? 4.907 2.274 0.194 1.00 92.44 75 VAL A O 1
ATOM 561 N N . SER A 1 76 ? 6.759 3.539 0.191 1.00 92.81 76 SER A N 1
ATOM 562 C CA . SER A 1 76 ? 6.383 4.298 1.392 1.00 92.81 76 SER A CA 1
ATOM 563 C C . SER A 1 76 ? 5.066 5.044 1.216 1.00 92.81 76 SER A C 1
ATOM 565 O O . SER A 1 76 ? 4.195 4.981 2.085 1.00 92.81 76 SER A O 1
ATOM 567 N N . LEU A 1 77 ? 4.897 5.729 0.084 1.00 92.81 77 LEU A N 1
ATOM 568 C CA . LEU A 1 77 ? 3.696 6.500 -0.234 1.00 92.81 77 LEU A CA 1
ATOM 569 C C . LEU A 1 77 ? 2.460 5.600 -0.369 1.00 92.81 77 LEU A C 1
ATOM 571 O O . LEU A 1 77 ? 1.373 5.974 0.083 1.00 92.81 77 LEU A O 1
ATOM 575 N N . VAL A 1 78 ? 2.624 4.396 -0.922 1.00 93.62 78 VAL A N 1
ATOM 576 C CA . VAL A 1 78 ? 1.560 3.383 -0.998 1.00 93.62 78 VAL A CA 1
ATOM 577 C C . VAL A 1 78 ? 1.177 2.879 0.394 1.00 93.62 78 VAL A C 1
ATOM 579 O O . VAL A 1 78 ? -0.005 2.872 0.740 1.00 93.62 78 VAL A O 1
ATOM 582 N N . CYS A 1 79 ? 2.150 2.550 1.246 1.00 94.69 79 CYS A N 1
ATOM 583 C CA . CYS A 1 79 ? 1.879 2.149 2.628 1.00 94.69 79 CYS A CA 1
ATOM 584 C C . CYS A 1 79 ? 1.192 3.265 3.436 1.00 94.69 79 CYS A C 1
ATOM 586 O O . CYS A 1 79 ? 0.252 2.999 4.184 1.00 94.69 79 CYS A O 1
ATOM 588 N N . LEU A 1 80 ? 1.605 4.525 3.267 1.00 94.44 80 LEU A N 1
ATOM 589 C CA . LEU A 1 80 ? 0.949 5.676 3.901 1.00 94.44 80 LEU A CA 1
ATOM 590 C C . LEU A 1 80 ? -0.493 5.854 3.409 1.00 94.44 80 LEU A C 1
ATOM 592 O O . LEU A 1 80 ? -1.379 6.177 4.200 1.00 94.44 80 LEU A O 1
ATOM 596 N N . THR A 1 81 ? -0.742 5.596 2.126 1.00 93.19 81 THR A N 1
ATOM 597 C CA . THR A 1 81 ? -2.085 5.602 1.532 1.00 93.19 81 THR A CA 1
ATOM 598 C C . THR A 1 81 ? -2.973 4.520 2.152 1.00 93.19 81 THR A C 1
ATOM 600 O O . THR A 1 81 ? -4.087 4.825 2.583 1.00 93.19 81 THR A O 1
ATOM 603 N N . LEU A 1 82 ? -2.467 3.289 2.286 1.00 93.56 82 LEU A N 1
ATOM 604 C CA . LEU A 1 82 ? -3.149 2.198 2.992 1.00 93.56 82 LEU A CA 1
ATOM 605 C C . LEU A 1 82 ? -3.469 2.575 4.443 1.00 93.56 82 LEU A C 1
ATOM 607 O O . LEU A 1 82 ? -4.615 2.464 4.875 1.00 93.56 82 LEU A O 1
ATOM 611 N N . LEU A 1 83 ? -2.484 3.083 5.188 1.00 94.38 83 LEU A N 1
ATOM 612 C CA . LEU A 1 83 ? -2.675 3.501 6.578 1.00 94.38 83 LEU A CA 1
ATOM 613 C C . LEU A 1 83 ? -3.702 4.621 6.716 1.00 94.38 83 LEU A C 1
ATOM 615 O O . LEU A 1 83 ? -4.480 4.615 7.665 1.00 94.38 83 LEU A O 1
ATOM 619 N N . SER A 1 84 ? -3.733 5.571 5.782 1.00 93.50 84 SER A N 1
ATOM 620 C CA . SER A 1 84 ? -4.738 6.633 5.777 1.00 93.50 84 SER A CA 1
ATOM 621 C C . SER A 1 84 ? -6.152 6.069 5.631 1.00 93.50 84 SER A C 1
ATOM 623 O O . SER A 1 84 ? -7.050 6.441 6.385 1.00 93.50 84 SER A O 1
ATOM 625 N N . ARG A 1 85 ? -6.347 5.108 4.718 1.00 92.38 85 ARG A N 1
ATOM 626 C CA . ARG A 1 85 ? -7.634 4.416 4.550 1.00 92.38 85 ARG A CA 1
ATOM 627 C C . ARG A 1 85 ? -8.029 3.632 5.794 1.00 92.38 85 ARG A C 1
ATOM 629 O O . ARG A 1 85 ? -9.162 3.760 6.242 1.00 92.38 85 ARG A O 1
ATOM 636 N N . LEU A 1 86 ? -7.093 2.884 6.374 1.00 93.75 86 LEU A N 1
ATOM 637 C CA . LEU A 1 86 ? -7.322 2.139 7.611 1.00 93.75 86 LEU A CA 1
ATOM 638 C C . LEU A 1 86 ? -7.729 3.052 8.761 1.00 93.75 86 LEU A C 1
ATOM 640 O O . LEU A 1 86 ? -8.701 2.768 9.450 1.00 93.75 86 LEU A O 1
ATOM 644 N N . LYS A 1 87 ? -7.035 4.179 8.937 1.00 94.00 87 LYS A N 1
ATOM 645 C CA . LYS A 1 87 ? -7.410 5.186 9.934 1.00 94.00 87 LYS A CA 1
ATOM 646 C C . LYS A 1 87 ? -8.837 5.677 9.726 1.00 94.00 87 LYS A C 1
ATOM 648 O O . LYS A 1 87 ? -9.564 5.790 10.703 1.00 94.00 87 LYS A O 1
ATOM 653 N N . GLY A 1 88 ? -9.251 5.885 8.477 1.00 92.62 88 GLY A N 1
ATOM 654 C CA . GLY A 1 88 ? -10.631 6.241 8.149 1.00 92.62 88 GLY A CA 1
ATOM 655 C C . GLY A 1 88 ? -11.649 5.187 8.593 1.00 92.62 88 GLY A C 1
ATOM 656 O O . GLY A 1 88 ? -12.695 5.554 9.116 1.00 92.62 88 GLY A O 1
ATOM 657 N N . LEU A 1 89 ? -11.331 3.893 8.457 1.00 92.56 89 LEU A N 1
ATOM 658 C CA . LEU A 1 89 ? -12.197 2.803 8.933 1.00 92.56 89 LEU A CA 1
ATOM 659 C C . LEU A 1 89 ? -12.341 2.788 10.464 1.00 92.56 89 LEU A C 1
ATOM 661 O O . LEU A 1 89 ? -13.423 2.507 10.963 1.00 92.56 89 LEU A O 1
ATOM 665 N N . PHE A 1 90 ? -11.290 3.156 11.202 1.00 92.88 90 PHE A N 1
ATOM 666 C CA . PHE A 1 90 ? -11.324 3.324 12.664 1.00 92.88 90 PHE A CA 1
ATOM 667 C C . PHE A 1 90 ? -11.823 4.708 13.122 1.00 92.88 90 PHE A C 1
ATOM 669 O O . PHE A 1 90 ? -11.697 5.052 14.295 1.00 92.88 90 PHE A O 1
ATOM 676 N N . SER A 1 91 ? -12.335 5.549 12.215 1.00 91.88 91 SER A N 1
ATOM 677 C CA . SER A 1 91 ? -12.724 6.940 12.513 1.00 91.88 91 SER A CA 1
ATOM 678 C C . SER A 1 91 ? -11.600 7.796 13.135 1.00 91.88 91 SER A C 1
ATOM 680 O O . SER A 1 91 ? -11.855 8.746 13.875 1.00 91.88 91 SER A O 1
ATOM 682 N N . LEU A 1 92 ? -10.341 7.473 12.830 1.00 91.06 92 LEU A N 1
ATOM 683 C CA . LEU A 1 92 ? -9.155 8.232 13.228 1.00 91.06 92 LEU A CA 1
ATOM 684 C C . LEU A 1 92 ? -8.806 9.304 12.186 1.00 91.06 92 LEU A C 1
ATOM 686 O O . LEU A 1 92 ? -9.216 9.242 11.027 1.00 91.06 92 LEU A O 1
ATOM 690 N N . ASN A 1 93 ? -7.954 10.258 12.576 1.00 89.75 93 ASN A N 1
ATOM 691 C CA . ASN A 1 93 ? -7.451 11.294 11.671 1.00 89.75 93 ASN A CA 1
ATOM 692 C C . ASN A 1 93 ? -6.702 10.683 10.475 1.00 89.75 93 ASN A C 1
ATOM 694 O O . ASN A 1 93 ? -5.619 10.105 10.623 1.00 89.75 93 ASN A O 1
ATOM 698 N N . THR A 1 94 ? -7.265 10.850 9.282 1.00 90.44 94 THR A N 1
ATOM 699 C CA . THR A 1 94 ? -6.679 10.392 8.021 1.00 90.44 94 THR A CA 1
ATOM 700 C C . THR A 1 94 ? -5.577 11.336 7.547 1.00 90.44 94 THR A C 1
ATOM 702 O O . THR A 1 94 ? -5.587 12.531 7.841 1.00 90.44 94 THR A O 1
ATOM 705 N N . LEU A 1 95 ? -4.626 10.813 6.775 1.00 86.06 95 LEU A N 1
ATOM 706 C CA . LEU A 1 95 ? -3.655 11.644 6.065 1.00 86.06 95 LEU A CA 1
ATOM 707 C C . LEU A 1 95 ? -4.327 12.313 4.863 1.00 86.06 95 LEU A C 1
ATOM 709 O O . LEU A 1 95 ? -5.218 11.727 4.242 1.00 86.06 95 LEU A O 1
ATOM 713 N N . ASP A 1 96 ? -3.859 13.507 4.500 1.00 86.00 96 ASP A N 1
ATOM 714 C CA . ASP A 1 96 ? -4.285 14.137 3.254 1.00 86.00 96 ASP A CA 1
ATOM 715 C C . ASP A 1 96 ? -3.790 13.305 2.062 1.00 86.00 96 ASP A C 1
ATOM 717 O O . ASP A 1 96 ? -2.590 13.129 1.831 1.00 86.00 96 ASP A O 1
ATOM 721 N N . MET A 1 97 ? -4.750 12.767 1.315 1.00 87.06 97 MET A N 1
ATOM 722 C CA . MET A 1 97 ? -4.505 11.890 0.178 1.00 87.06 97 MET A CA 1
ATOM 723 C C . MET A 1 97 ? -3.991 12.649 -1.044 1.00 87.06 97 MET A C 1
ATOM 725 O O . MET A 1 97 ? -3.318 12.055 -1.888 1.00 87.06 97 MET A O 1
ATOM 729 N N . THR A 1 98 ? -4.276 13.950 -1.155 1.00 87.88 98 THR A N 1
ATOM 730 C CA . THR A 1 98 ? -3.915 14.731 -2.345 1.00 87.88 98 THR A CA 1
ATOM 731 C C . THR A 1 98 ? -2.398 14.910 -2.458 1.00 87.88 98 THR A C 1
ATOM 733 O O . THR A 1 98 ? -1.849 14.538 -3.497 1.00 87.88 98 THR A O 1
ATOM 736 N N . PRO A 1 99 ? -1.673 15.366 -1.416 1.00 88.06 99 PRO A N 1
ATOM 737 C CA . PRO A 1 99 ? -0.217 15.475 -1.454 1.00 88.06 99 PRO A CA 1
ATOM 738 C C . PRO A 1 99 ? 0.484 14.125 -1.611 1.00 88.06 99 PRO A C 1
ATOM 740 O O . PRO A 1 99 ? 1.490 14.050 -2.316 1.00 88.06 99 PRO A O 1
ATOM 743 N N . LEU A 1 100 ? -0.037 13.059 -0.987 1.00 88.56 100 LEU A N 1
ATOM 744 C CA . LEU A 1 100 ? 0.520 11.709 -1.129 1.00 88.56 100 LEU A CA 1
ATOM 745 C C . LEU A 1 100 ? 0.427 11.227 -2.578 1.00 88.56 100 LEU A C 1
ATOM 747 O O . LEU A 1 100 ? 1.423 10.764 -3.130 1.00 88.56 100 LEU A O 1
ATOM 751 N N . ARG A 1 101 ? -0.735 11.408 -3.218 1.00 88.38 101 ARG A N 1
ATOM 752 C CA . ARG A 1 101 ? -0.932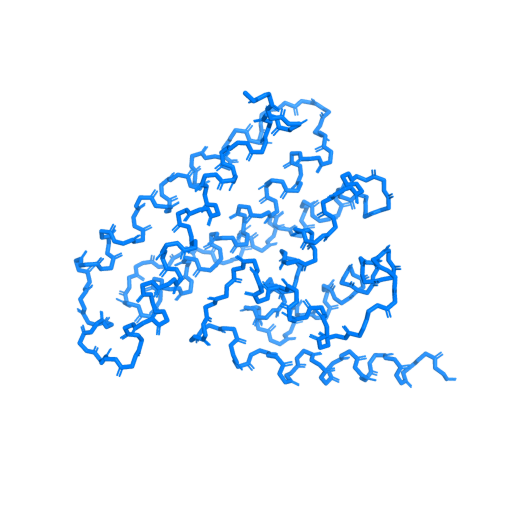 11.070 -4.632 1.00 88.38 101 ARG A CA 1
ATOM 753 C C . ARG A 1 101 ? -0.037 11.905 -5.541 1.00 88.38 101 ARG A C 1
ATOM 755 O O . ARG A 1 101 ? 0.611 11.346 -6.416 1.00 88.38 101 ARG A O 1
ATOM 762 N N . THR A 1 102 ? 0.029 13.219 -5.332 1.00 88.88 102 THR A N 1
ATOM 763 C CA . THR A 1 102 ? 0.894 14.093 -6.137 1.00 88.88 102 THR A CA 1
ATOM 764 C C . THR A 1 102 ? 2.350 13.651 -6.041 1.00 88.88 102 THR A C 1
ATOM 766 O O . THR A 1 102 ? 2.991 13.460 -7.069 1.00 88.88 102 THR A O 1
ATOM 769 N N . ARG A 1 103 ? 2.856 13.398 -4.826 1.00 89.56 103 ARG A N 1
ATOM 770 C CA . ARG A 1 103 ? 4.218 12.882 -4.631 1.00 89.56 103 ARG A CA 1
ATOM 771 C C . ARG A 1 103 ? 4.416 11.532 -5.305 1.00 89.56 103 ARG A C 1
ATOM 773 O O . ARG A 1 103 ? 5.442 11.343 -5.944 1.00 89.56 103 ARG A O 1
ATOM 780 N N . PHE A 1 104 ? 3.448 10.625 -5.197 1.00 90.44 104 PHE A N 1
ATOM 781 C CA . PHE A 1 104 ? 3.517 9.311 -5.832 1.00 90.44 104 PHE A CA 1
ATOM 782 C C . PHE A 1 104 ? 3.666 9.443 -7.351 1.00 90.44 104 PHE A C 1
ATOM 784 O O . PHE A 1 104 ? 4.580 8.859 -7.924 1.00 90.44 104 PHE A O 1
ATOM 791 N N . MET A 1 105 ? 2.837 10.275 -7.989 1.00 89.12 105 MET A N 1
ATOM 792 C CA . MET A 1 105 ? 2.908 10.505 -9.435 1.00 89.12 105 MET A CA 1
ATOM 793 C C . MET A 1 105 ? 4.219 11.182 -9.850 1.00 89.12 105 MET A C 1
ATOM 795 O O . MET A 1 105 ? 4.789 10.819 -10.874 1.00 89.12 105 MET A O 1
ATOM 799 N N . THR A 1 106 ? 4.738 12.117 -9.046 1.00 89.00 106 THR A N 1
ATOM 800 C CA . THR A 1 106 ? 6.058 12.721 -9.280 1.00 89.00 106 THR A CA 1
ATOM 801 C C . THR A 1 106 ? 7.186 11.695 -9.197 1.00 89.00 106 THR A C 1
ATOM 803 O O . THR A 1 106 ? 8.092 11.733 -10.016 1.00 89.00 106 THR A O 1
ATOM 806 N N . GLN A 1 107 ? 7.161 10.774 -8.232 1.00 87.75 107 GLN A N 1
ATOM 807 C CA . GLN A 1 107 ? 8.189 9.731 -8.151 1.00 87.75 107 GLN A CA 1
ATOM 808 C C . GLN A 1 107 ? 8.066 8.737 -9.304 1.00 87.75 107 GLN A C 1
ATOM 810 O O . GLN A 1 107 ? 9.070 8.318 -9.870 1.00 87.75 107 GLN A O 1
ATOM 815 N N . LEU A 1 108 ? 6.836 8.407 -9.697 1.00 86.62 108 LEU A N 1
ATOM 816 C CA . LEU A 1 108 ? 6.580 7.495 -10.799 1.00 86.62 108 LEU A CA 1
ATOM 817 C C . LEU A 1 108 ? 7.068 8.050 -12.147 1.00 86.62 108 LEU A C 1
ATOM 819 O O . LEU A 1 108 ? 7.590 7.287 -12.952 1.00 86.62 108 LEU A O 1
ATOM 823 N N . SER A 1 109 ? 6.967 9.364 -12.384 1.00 84.62 109 SER A N 1
ATOM 824 C CA . SER A 1 109 ? 7.488 9.983 -13.613 1.00 84.62 109 SER A CA 1
ATOM 825 C C . SER A 1 109 ? 9.017 10.044 -13.674 1.00 84.62 109 SER A C 1
ATOM 827 O O . SER A 1 109 ? 9.577 10.172 -14.762 1.00 84.62 109 SER A O 1
ATOM 829 N N . LEU A 1 110 ? 9.691 9.953 -12.525 1.00 80.06 110 LEU A N 1
ATOM 830 C CA . LEU A 1 110 ? 11.151 9.875 -12.424 1.00 80.06 110 LEU A CA 1
ATOM 831 C C . LEU A 1 110 ? 11.676 8.439 -12.536 1.00 80.06 110 LEU A C 1
ATOM 833 O O . LEU A 1 110 ? 12.884 8.243 -12.635 1.00 80.06 110 LEU A O 1
ATOM 837 N N . PHE A 1 111 ? 10.789 7.447 -12.491 1.00 78.12 111 PHE A N 1
ATOM 838 C CA . PHE A 1 111 ? 11.148 6.043 -12.398 1.00 78.12 111 PHE A CA 1
ATOM 839 C C . PHE A 1 111 ? 11.196 5.386 -13.781 1.00 78.12 111 PHE A C 1
ATOM 841 O O . PHE A 1 111 ? 10.163 5.227 -14.437 1.00 78.12 111 PHE A O 1
ATOM 848 N N . ASP A 1 112 ? 12.381 4.957 -14.226 1.00 79.62 112 ASP A N 1
ATOM 849 C CA . ASP A 1 112 ? 12.506 4.200 -15.472 1.00 79.62 112 ASP A CA 1
ATOM 850 C C . ASP A 1 112 ? 12.181 2.726 -15.210 1.00 79.62 112 ASP A C 1
ATOM 852 O O . ASP A 1 112 ? 13.009 1.945 -14.733 1.00 79.62 112 ASP A O 1
ATOM 856 N N . ILE A 1 113 ? 10.959 2.331 -15.573 1.00 69.94 113 ILE A N 1
ATOM 857 C CA . ILE A 1 113 ? 10.450 0.963 -15.410 1.00 69.94 113 ILE A CA 1
ATOM 858 C C . ILE A 1 113 ? 11.409 -0.090 -15.991 1.00 69.94 113 ILE A C 1
ATOM 860 O O . ILE A 1 113 ? 11.535 -1.161 -15.391 1.00 69.94 113 ILE A O 1
ATOM 864 N N . ASN A 1 114 ? 12.103 0.214 -17.094 1.00 66.06 114 ASN A N 1
ATOM 865 C CA . ASN A 1 114 ? 12.934 -0.744 -17.826 1.00 66.06 114 ASN A CA 1
ATOM 866 C C . ASN A 1 114 ? 14.367 -0.853 -17.289 1.00 66.06 114 ASN A C 1
ATOM 868 O O . ASN A 1 114 ? 15.017 -1.879 -17.491 1.00 66.06 114 ASN A O 1
ATOM 872 N N . ARG A 1 115 ? 14.889 0.197 -16.646 1.00 69.44 115 ARG A N 1
ATOM 873 C CA . ARG A 1 115 ? 16.287 0.243 -16.178 1.00 69.44 115 ARG A CA 1
ATOM 874 C C . ARG A 1 115 ? 16.433 0.124 -14.672 1.00 69.44 115 ARG A C 1
ATOM 876 O O . ARG A 1 115 ? 17.383 -0.500 -14.197 1.00 69.44 115 ARG A O 1
ATOM 883 N N . ASP A 1 116 ? 15.514 0.704 -13.917 1.00 66.69 116 ASP A N 1
ATOM 884 C CA . ASP A 1 116 ? 15.680 0.841 -12.480 1.00 66.69 116 ASP A CA 1
ATOM 885 C C . ASP A 1 116 ? 15.250 -0.427 -11.756 1.00 66.69 116 ASP A C 1
ATOM 887 O O . ASP A 1 116 ? 14.132 -0.886 -11.926 1.00 66.69 116 ASP A O 1
ATOM 891 N N . ALA A 1 117 ? 16.107 -1.003 -10.909 1.00 64.75 117 ALA A N 1
ATOM 892 C CA . ALA A 1 117 ? 15.737 -2.106 -10.016 1.00 64.75 117 ALA A CA 1
ATOM 893 C C . ALA A 1 117 ? 15.044 -3.301 -10.718 1.00 64.75 117 ALA A C 1
ATOM 895 O O . ALA A 1 117 ? 14.004 -3.779 -10.260 1.00 64.75 117 ALA A O 1
ATOM 896 N N . ALA A 1 118 ? 15.629 -3.800 -11.814 1.00 68.94 118 ALA A N 1
ATOM 897 C CA . ALA A 1 118 ? 15.079 -4.920 -12.593 1.00 68.94 118 ALA A CA 1
ATOM 898 C C . ALA A 1 118 ? 14.773 -6.180 -11.750 1.00 68.94 118 ALA A C 1
ATOM 900 O O . ALA A 1 118 ? 13.831 -6.912 -12.014 1.00 68.94 118 ALA A O 1
ATOM 901 N N . ASN A 1 119 ? 15.515 -6.390 -10.660 1.00 75.31 119 ASN A N 1
ATOM 902 C CA . ASN A 1 119 ? 15.308 -7.521 -9.748 1.00 75.31 119 ASN A CA 1
ATOM 903 C C . ASN A 1 119 ? 14.151 -7.321 -8.747 1.00 75.31 119 ASN A C 1
ATOM 905 O O . ASN A 1 119 ? 13.924 -8.183 -7.903 1.00 75.31 119 ASN A O 1
ATOM 909 N N . LEU A 1 120 ? 13.465 -6.172 -8.775 1.00 82.06 120 LEU A N 1
ATOM 910 C CA . LEU A 1 120 ? 12.403 -5.799 -7.830 1.00 82.06 120 LEU A CA 1
ATOM 911 C C . LEU A 1 120 ? 11.057 -5.553 -8.524 1.00 82.06 120 LEU A C 1
ATOM 913 O O . LEU A 1 120 ? 10.197 -4.864 -7.978 1.00 82.06 120 LEU A O 1
ATOM 917 N N . HIS A 1 121 ? 10.853 -6.108 -9.718 1.00 83.62 121 HIS A N 1
ATOM 918 C CA . HIS A 1 121 ? 9.613 -5.953 -10.479 1.00 83.62 121 HIS A CA 1
ATOM 919 C C . HIS A 1 121 ? 8.355 -6.351 -9.708 1.00 83.62 121 HIS A C 1
ATOM 921 O O . HIS A 1 121 ? 7.385 -5.602 -9.745 1.00 83.62 121 HIS A O 1
ATOM 927 N N . GLY A 1 122 ? 8.385 -7.439 -8.932 1.00 85.81 122 GLY A N 1
ATOM 928 C CA . GLY A 1 122 ? 7.250 -7.814 -8.082 1.00 85.81 122 GLY A CA 1
ATOM 929 C C . GLY A 1 122 ? 6.865 -6.722 -7.074 1.00 85.81 122 GLY A C 1
ATOM 930 O O . GLY A 1 122 ? 5.686 -6.435 -6.891 1.00 85.81 122 GLY A O 1
ATOM 931 N N . LEU A 1 123 ? 7.850 -6.035 -6.481 1.00 88.44 123 LEU A N 1
ATOM 932 C CA . LEU A 1 123 ? 7.597 -4.924 -5.557 1.00 88.44 123 LEU A CA 1
ATOM 933 C C . LEU A 1 123 ? 7.067 -3.679 -6.285 1.00 88.44 123 LEU A C 1
ATOM 935 O O . LEU A 1 123 ? 6.193 -2.989 -5.759 1.00 88.44 123 LEU A O 1
ATOM 939 N N . LYS A 1 124 ? 7.561 -3.406 -7.502 1.00 89.06 124 LYS A N 1
ATOM 940 C CA . LYS A 1 124 ? 7.025 -2.337 -8.363 1.00 89.06 124 LYS A CA 1
ATOM 941 C C . LYS A 1 124 ? 5.561 -2.603 -8.706 1.00 89.06 124 LYS A C 1
ATOM 943 O O . LYS A 1 124 ? 4.722 -1.718 -8.555 1.00 89.06 124 LYS A O 1
ATOM 948 N N . LEU A 1 125 ? 5.275 -3.822 -9.162 1.00 89.50 125 LEU A N 1
ATOM 949 C CA . LEU A 1 125 ? 3.950 -4.255 -9.579 1.00 89.50 125 LEU A CA 1
ATOM 950 C C . LEU A 1 125 ? 2.970 -4.170 -8.411 1.00 89.50 125 LEU A C 1
ATOM 952 O O . LEU A 1 125 ? 1.913 -3.565 -8.562 1.00 89.50 125 LEU A O 1
ATOM 956 N N . TRP A 1 126 ? 3.374 -4.666 -7.238 1.00 92.12 126 TRP A N 1
ATOM 957 C CA . TRP A 1 126 ? 2.606 -4.533 -6.003 1.00 92.12 126 TRP A CA 1
ATOM 958 C C . TRP A 1 126 ? 2.265 -3.068 -5.705 1.00 92.12 126 TRP A C 1
ATOM 960 O O . TRP A 1 126 ? 1.097 -2.728 -5.542 1.00 92.12 126 TRP A O 1
ATOM 970 N N . ALA A 1 127 ? 3.254 -2.168 -5.710 1.00 92.25 127 ALA A N 1
ATOM 971 C CA . ALA A 1 127 ? 3.023 -0.763 -5.379 1.00 92.25 127 ALA A CA 1
ATOM 972 C C . ALA A 1 127 ? 2.046 -0.081 -6.357 1.00 92.25 127 ALA A C 1
ATOM 974 O O . ALA A 1 127 ? 1.164 0.674 -5.940 1.00 92.25 127 ALA A O 1
ATOM 975 N N . LEU A 1 128 ? 2.183 -0.361 -7.656 1.00 91.88 128 LEU A N 1
ATOM 976 C CA . LEU A 1 128 ? 1.302 0.171 -8.695 1.00 91.88 128 LEU A CA 1
ATOM 977 C C . LEU A 1 128 ? -0.124 -0.372 -8.574 1.00 91.88 128 LEU A C 1
ATOM 979 O O . LEU A 1 128 ? -1.075 0.412 -8.606 1.00 91.88 128 LEU A O 1
ATOM 983 N N . LEU A 1 129 ? -0.277 -1.687 -8.408 1.00 90.75 129 LEU A N 1
ATOM 984 C CA . LEU A 1 129 ? -1.582 -2.335 -8.298 1.00 90.75 129 LEU A CA 1
ATOM 985 C C . LEU A 1 129 ? -2.309 -1.918 -7.029 1.00 90.75 129 LEU A C 1
ATOM 987 O O . LEU A 1 129 ? -3.446 -1.465 -7.112 1.00 90.75 129 LEU A O 1
ATOM 991 N N . THR A 1 130 ? -1.650 -1.972 -5.875 1.00 90.94 130 THR A N 1
ATOM 992 C CA . THR A 1 130 ? -2.216 -1.502 -4.606 1.00 90.94 130 THR A CA 1
ATOM 993 C C . THR A 1 130 ? -2.631 -0.030 -4.711 1.00 90.94 130 THR A C 1
ATOM 995 O O . THR A 1 130 ? -3.753 0.322 -4.347 1.00 90.94 130 THR A O 1
ATOM 998 N N . SER A 1 131 ? -1.806 0.844 -5.305 1.00 90.50 131 SER A N 1
ATOM 999 C CA . SER A 1 131 ? -2.194 2.243 -5.553 1.00 90.50 131 SER A CA 1
ATOM 1000 C C . SER A 1 131 ? -3.446 2.346 -6.438 1.00 90.50 131 SER A C 1
ATOM 1002 O O . SER A 1 131 ? -4.381 3.076 -6.104 1.00 90.50 131 SER A O 1
ATOM 1004 N N . ALA A 1 132 ? -3.525 1.576 -7.526 1.00 89.44 132 ALA A N 1
ATOM 1005 C CA . ALA A 1 132 ? -4.685 1.564 -8.417 1.00 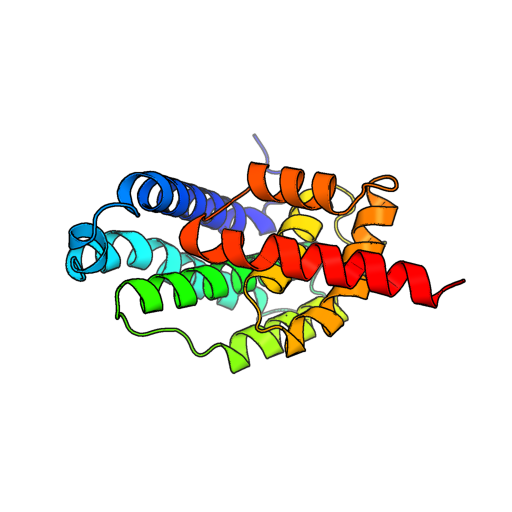89.44 132 ALA A CA 1
ATOM 1006 C C . ALA A 1 132 ? -5.956 1.018 -7.746 1.00 89.44 132 ALA A C 1
ATOM 1008 O O . ALA A 1 132 ? -7.045 1.542 -7.983 1.00 89.44 132 ALA A O 1
ATOM 1009 N N . LEU A 1 133 ? -5.840 0.003 -6.890 1.00 85.50 133 LEU A N 1
ATOM 1010 C CA . LEU A 1 133 ? -6.969 -0.594 -6.174 1.00 85.50 133 LEU A CA 1
ATOM 1011 C C . LEU A 1 133 ? -7.560 0.372 -5.139 1.00 85.50 133 LEU A C 1
ATOM 1013 O O . LEU A 1 133 ? -8.783 0.467 -5.016 1.00 85.50 133 LEU A O 1
ATOM 1017 N N . ILE A 1 134 ? -6.710 1.138 -4.450 1.00 84.50 134 ILE A N 1
ATOM 1018 C CA . ILE A 1 134 ? -7.116 2.069 -3.384 1.00 84.50 134 ILE A CA 1
ATOM 1019 C C . ILE A 1 134 ? -7.645 3.403 -3.933 1.00 84.50 134 ILE A C 1
ATOM 1021 O O . ILE A 1 134 ? -8.404 4.118 -3.256 1.00 84.50 134 ILE A O 1
ATOM 1025 N N . GLN A 1 135 ? -7.232 3.788 -5.141 1.00 78.69 135 GLN A N 1
ATOM 1026 C CA . GLN A 1 135 ? -7.659 5.046 -5.739 1.00 78.69 135 GLN A CA 1
ATOM 1027 C C . GLN A 1 135 ? -9.128 5.003 -6.211 1.00 78.69 135 GLN A C 1
ATOM 1029 O O . GLN A 1 135 ? -9.619 3.965 -6.683 1.00 78.69 135 GLN A O 1
ATOM 1034 N N . PRO A 1 136 ? -9.849 6.142 -6.122 1.00 69.50 136 PRO A N 1
ATOM 1035 C CA . PRO A 1 136 ? -11.138 6.312 -6.788 1.00 69.50 136 PRO A CA 1
ATOM 1036 C C . PRO A 1 136 ? -11.025 5.988 -8.281 1.00 69.50 136 PRO A C 1
ATOM 1038 O O . PRO A 1 136 ? -9.950 6.130 -8.866 1.00 69.50 136 PRO A O 1
ATOM 1041 N N . SER A 1 137 ? -12.134 5.578 -8.902 1.00 66.25 137 SER A N 1
ATOM 1042 C CA . SER A 1 137 ? -12.203 5.143 -10.308 1.00 66.25 137 SER A CA 1
ATOM 1043 C C . SER A 1 137 ? -11.475 6.063 -11.287 1.00 66.25 137 SER A C 1
ATOM 1045 O O . SER A 1 137 ? -10.925 5.584 -12.280 1.00 66.25 137 SER A O 1
ATOM 1047 N N . ASP A 1 138 ? -11.461 7.354 -10.993 1.00 66.69 138 ASP A N 1
ATOM 1048 C CA . ASP A 1 138 ? -11.067 8.429 -11.893 1.00 66.69 138 ASP A CA 1
ATOM 1049 C C . ASP A 1 138 ? -9.537 8.519 -12.016 1.00 66.69 138 ASP A C 1
ATOM 1051 O O . ASP A 1 138 ? -9.030 8.771 -13.101 1.00 66.69 138 ASP A O 1
ATOM 1055 N N . GLY A 1 139 ? -8.799 8.192 -10.945 1.00 68.31 139 GLY A N 1
ATOM 1056 C CA . GLY A 1 139 ? -7.327 8.190 -10.925 1.00 68.31 139 GLY A CA 1
ATOM 1057 C C . GLY A 1 139 ? -6.687 6.881 -11.400 1.00 68.31 139 GLY A C 1
ATOM 1058 O O . GLY A 1 139 ? -5.509 6.849 -11.742 1.00 68.31 139 GLY A O 1
ATOM 1059 N N . ARG A 1 140 ? -7.454 5.783 -11.483 1.00 78.56 140 ARG A N 1
ATOM 1060 C CA . ARG A 1 140 ? -6.904 4.462 -11.857 1.00 78.56 140 ARG A CA 1
ATOM 1061 C C . ARG A 1 140 ? -6.348 4.421 -1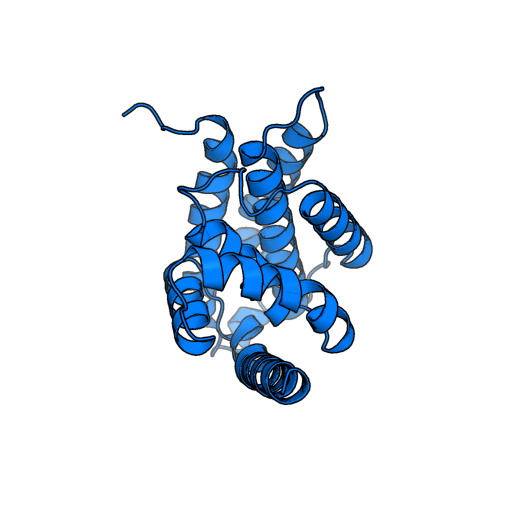3.276 1.00 78.56 140 ARG A C 1
ATOM 1063 O O . ARG A 1 140 ? -5.397 3.693 -13.531 1.00 78.56 140 ARG A O 1
ATOM 1070 N N . GLY A 1 141 ? -6.955 5.180 -14.192 1.00 80.88 141 GLY A N 1
ATOM 1071 C CA . GLY A 1 141 ? -6.565 5.193 -15.605 1.00 80.88 141 GLY A CA 1
ATOM 1072 C C . GLY A 1 141 ? -5.136 5.686 -15.828 1.00 80.88 141 GLY A C 1
ATOM 1073 O O . GLY A 1 141 ? -4.470 5.214 -16.741 1.00 80.88 141 GLY A O 1
ATOM 1074 N N . GLU A 1 142 ? -4.647 6.570 -14.958 1.00 85.94 142 GLU A N 1
ATOM 1075 C CA . GLU A 1 142 ? -3.293 7.127 -15.039 1.00 85.94 142 GLU A CA 1
ATOM 1076 C C . GLU A 1 142 ? -2.209 6.087 -14.712 1.00 85.94 142 GLU A C 1
ATOM 1078 O O . GLU A 1 142 ? -1.071 6.232 -15.150 1.00 85.94 142 GLU A O 1
ATOM 1083 N N . LEU A 1 143 ? -2.557 5.021 -13.979 1.00 88.06 143 LEU A N 1
ATOM 1084 C CA . LEU A 1 143 ? -1.624 3.971 -13.558 1.00 88.06 143 LEU A CA 1
ATOM 1085 C C . LEU A 1 143 ? -1.569 2.778 -14.514 1.00 88.06 143 LEU A C 1
ATOM 1087 O O . LEU A 1 143 ? -0.578 2.050 -14.506 1.00 88.06 143 LEU A O 1
ATOM 1091 N N . LEU A 1 144 ? -2.598 2.584 -15.346 1.00 87.50 144 LEU A N 1
ATOM 1092 C CA . LEU A 1 144 ? -2.693 1.430 -16.248 1.00 87.50 144 LEU A CA 1
ATOM 1093 C C . LEU A 1 144 ? -1.472 1.277 -17.171 1.00 87.50 144 LEU A C 1
ATOM 1095 O O . LEU A 1 144 ? -0.923 0.177 -17.206 1.00 87.50 144 LEU A O 1
ATOM 1099 N N . PRO A 1 145 ? -0.957 2.339 -17.831 1.00 87.62 145 PRO A N 1
ATOM 1100 C CA . PRO A 1 145 ? 0.209 2.191 -18.703 1.00 87.62 145 PRO A CA 1
ATOM 1101 C C . PRO A 1 145 ? 1.459 1.703 -17.958 1.00 87.62 145 PRO A C 1
ATOM 1103 O O . PRO A 1 145 ? 2.261 0.954 -18.514 1.00 87.62 145 PRO A O 1
ATOM 1106 N N . TYR A 1 146 ? 1.619 2.102 -16.691 1.00 88.69 146 TYR A N 1
ATOM 1107 C CA . TYR A 1 146 ? 2.741 1.683 -15.850 1.00 88.69 146 TYR A CA 1
ATOM 1108 C C . TYR A 1 146 ? 2.591 0.225 -15.404 1.00 88.69 146 TYR A C 1
ATOM 1110 O O . TYR A 1 146 ? 3.564 -0.527 -15.436 1.00 88.69 146 TYR A O 1
ATOM 1118 N N . ILE A 1 147 ? 1.375 -0.184 -15.026 1.00 89.06 147 ILE A N 1
ATOM 1119 C CA . ILE A 1 147 ? 1.052 -1.569 -14.651 1.00 89.06 147 ILE A CA 1
ATOM 1120 C C . ILE A 1 147 ? 1.320 -2.507 -15.831 1.00 89.06 147 ILE A C 1
ATOM 1122 O O . ILE A 1 147 ? 2.062 -3.476 -15.685 1.00 89.06 147 ILE A O 1
ATOM 1126 N N . GLU A 1 148 ? 0.795 -2.183 -17.015 1.00 87.56 148 GLU A N 1
ATOM 1127 C CA . GLU A 1 148 ? 1.008 -2.978 -18.226 1.00 87.56 148 GLU A CA 1
ATOM 1128 C C . GLU A 1 148 ? 2.489 -3.085 -18.597 1.00 87.56 148 GLU A C 1
ATOM 1130 O O . GLU A 1 148 ? 2.958 -4.161 -18.964 1.00 87.56 148 GLU A O 1
ATOM 1135 N N . ALA A 1 149 ? 3.241 -1.984 -18.504 1.00 87.00 149 ALA A N 1
ATOM 1136 C CA . ALA A 1 149 ? 4.669 -1.993 -18.796 1.00 87.00 149 ALA A CA 1
ATOM 1137 C C . ALA A 1 149 ? 5.425 -2.960 -17.871 1.00 87.00 149 ALA A C 1
ATOM 1139 O O . ALA A 1 149 ? 6.209 -3.774 -18.356 1.00 87.00 149 ALA A O 1
ATOM 1140 N N . VAL A 1 150 ? 5.144 -2.936 -16.563 1.00 86.56 150 VAL A N 1
ATOM 1141 C CA . VAL A 1 150 ? 5.766 -3.859 -15.600 1.00 86.56 150 VAL A CA 1
ATOM 1142 C C . VAL A 1 150 ? 5.322 -5.308 -15.841 1.00 86.56 150 VAL A C 1
ATOM 1144 O O . VAL A 1 150 ? 6.162 -6.204 -15.821 1.00 86.56 150 VAL A O 1
ATOM 1147 N N . MET A 1 151 ? 4.041 -5.554 -16.135 1.00 86.88 151 MET A N 1
ATOM 1148 C CA . MET A 1 151 ? 3.529 -6.899 -16.447 1.00 86.88 151 MET A CA 1
ATOM 1149 C C . MET A 1 151 ? 4.167 -7.495 -17.708 1.00 86.88 151 MET A C 1
ATOM 1151 O O . MET A 1 151 ? 4.457 -8.691 -17.752 1.00 86.88 151 MET A O 1
ATOM 1155 N N . ARG A 1 152 ? 4.448 -6.668 -18.725 1.00 84.19 152 ARG A N 1
ATOM 1156 C CA . ARG A 1 152 ? 5.205 -7.095 -19.912 1.00 84.19 152 ARG A CA 1
ATOM 1157 C C . ARG A 1 152 ? 6.645 -7.469 -19.555 1.00 84.19 152 ARG A C 1
ATOM 1159 O O . ARG A 1 152 ? 7.141 -8.467 -20.070 1.00 84.19 152 ARG A O 1
ATOM 1166 N N . CYS A 1 153 ? 7.296 -6.724 -18.659 1.00 80.25 153 CYS A N 1
ATOM 1167 C CA . CYS A 1 153 ? 8.653 -7.031 -18.194 1.00 80.25 153 CYS A CA 1
ATOM 1168 C C . CYS A 1 153 ? 8.744 -8.336 -17.382 1.00 80.25 153 CYS A C 1
ATOM 1170 O O . CYS A 1 153 ? 9.764 -9.013 -17.462 1.00 80.25 153 CYS A O 1
ATOM 1172 N N . GLU A 1 154 ? 7.695 -8.704 -16.640 1.00 74.62 154 GLU A N 1
ATOM 1173 C CA . GLU A 1 154 ? 7.629 -9.948 -15.849 1.00 74.62 154 GLU A CA 1
ATOM 1174 C C . GLU A 1 154 ? 7.252 -11.199 -16.666 1.00 74.62 154 GLU A C 1
ATOM 1176 O O . GLU A 1 154 ? 7.238 -12.304 -16.126 1.00 74.62 154 GLU A O 1
ATOM 1181 N N . GLY A 1 155 ? 6.990 -11.058 -17.971 1.00 72.19 155 GLY A N 1
ATOM 1182 C CA . GLY A 1 155 ? 6.725 -12.190 -18.865 1.00 72.19 155 GLY A CA 1
ATOM 1183 C C . GLY A 1 155 ? 5.254 -12.396 -19.227 1.00 72.19 155 GLY A C 1
ATOM 1184 O O . GLY A 1 155 ? 4.773 -13.524 -19.186 1.00 72.19 155 GLY A O 1
ATOM 1185 N N . SER A 1 156 ? 4.558 -11.325 -19.631 1.00 66.75 156 SER A N 1
ATOM 1186 C CA . SER A 1 156 ? 3.180 -11.375 -20.161 1.00 66.75 156 SER A CA 1
ATOM 1187 C C . SER A 1 156 ? 2.199 -12.101 -19.232 1.00 66.75 156 SER A C 1
ATOM 1189 O O . SER A 1 156 ? 1.467 -12.999 -19.641 1.00 66.75 156 SER A O 1
ATOM 1191 N N . MET A 1 157 ? 2.207 -11.696 -17.964 1.00 79.12 157 MET A N 1
ATOM 1192 C CA . MET A 1 157 ? 1.217 -12.104 -16.970 1.00 79.12 157 MET A CA 1
ATOM 1193 C C . MET A 1 157 ? -0.126 -11.413 -17.249 1.00 79.12 157 MET A C 1
ATOM 1195 O O . MET A 1 157 ? -0.133 -10.249 -17.646 1.00 79.12 157 MET A O 1
ATOM 1199 N N . ASP A 1 158 ? -1.247 -12.102 -17.029 1.00 83.12 158 ASP A N 1
ATOM 1200 C CA . ASP A 1 158 ? -2.571 -11.469 -17.039 1.00 83.12 158 ASP A CA 1
ATOM 1201 C C . ASP A 1 158 ? -2.838 -10.694 -15.731 1.00 83.12 158 ASP A C 1
ATOM 1203 O O . ASP A 1 158 ? -2.094 -10.789 -14.749 1.00 83.12 158 ASP A O 1
ATOM 1207 N N . ILE A 1 159 ? -3.896 -9.880 -15.704 1.00 81.75 159 ILE A N 1
ATOM 1208 C CA . ILE A 1 159 ? -4.211 -9.050 -14.531 1.00 81.75 159 ILE A CA 1
ATOM 1209 C C . ILE A 1 159 ? -4.553 -9.880 -13.286 1.00 81.75 159 ILE A C 1
ATOM 1211 O O . ILE A 1 159 ? -4.290 -9.443 -12.166 1.00 81.75 159 ILE A O 1
ATOM 1215 N N . HIS A 1 160 ? -5.094 -11.086 -13.452 1.00 84.44 160 HIS A N 1
ATOM 1216 C CA . HIS A 1 160 ? -5.423 -11.956 -12.327 1.00 84.44 160 HIS A CA 1
ATOM 1217 C C . HIS A 1 160 ? -4.156 -12.492 -11.662 1.00 84.44 160 HIS A C 1
ATOM 1219 O O . HIS A 1 160 ? -4.010 -12.357 -10.449 1.00 84.44 160 HIS A O 1
ATOM 1225 N N . GLY A 1 161 ? -3.190 -12.969 -12.448 1.00 84.25 161 GLY A N 1
ATOM 1226 C CA . GLY A 1 161 ? -1.875 -13.363 -11.952 1.00 84.25 161 GLY A CA 1
ATOM 1227 C C . GLY A 1 161 ? -1.136 -12.202 -11.283 1.00 84.25 161 GLY A C 1
ATOM 1228 O O . GLY A 1 161 ? -0.504 -12.385 -10.242 1.00 84.25 161 GLY A O 1
ATOM 1229 N N . ALA A 1 162 ? -1.263 -10.987 -11.825 1.00 84.69 162 ALA A N 1
ATOM 1230 C CA . ALA A 1 162 ? -0.630 -9.796 -11.259 1.00 84.69 162 ALA A CA 1
ATOM 1231 C C . ALA A 1 162 ? -1.239 -9.407 -9.897 1.00 84.69 162 ALA A C 1
ATOM 1233 O O . ALA A 1 162 ? -0.522 -9.041 -8.956 1.00 84.69 162 ALA A O 1
ATOM 1234 N N . ILE A 1 163 ? -2.563 -9.536 -9.762 1.00 85.62 163 ILE A N 1
ATOM 1235 C CA . ILE A 1 163 ? -3.272 -9.371 -8.488 1.00 85.62 163 ILE A CA 1
ATOM 1236 C C . ILE A 1 163 ? -2.869 -10.471 -7.501 1.00 85.62 163 ILE A C 1
ATOM 1238 O O . ILE A 1 163 ? -2.590 -10.159 -6.346 1.00 85.62 163 ILE A O 1
ATOM 1242 N N . ASP A 1 164 ? -2.771 -11.730 -7.927 1.00 85.94 164 ASP A N 1
ATOM 1243 C CA . ASP A 1 164 ? -2.372 -12.839 -7.051 1.00 85.94 164 ASP A CA 1
ATOM 1244 C C . ASP A 1 164 ? -0.943 -12.663 -6.513 1.00 85.94 164 ASP A C 1
ATOM 1246 O O . ASP A 1 164 ? -0.682 -12.891 -5.329 1.00 85.94 164 ASP A O 1
ATOM 1250 N N . LEU A 1 165 ? -0.023 -12.163 -7.343 1.00 81.31 165 LEU A N 1
ATOM 1251 C CA . LEU A 1 165 ? 1.333 -11.810 -6.917 1.00 81.31 165 LEU A CA 1
ATOM 1252 C C . LEU A 1 165 ? 1.326 -10.663 -5.897 1.00 81.31 165 LEU A C 1
ATOM 1254 O O . LEU A 1 165 ? 2.058 -10.700 -4.907 1.00 81.31 165 LEU A O 1
ATOM 1258 N N . THR A 1 166 ? 0.466 -9.665 -6.103 1.00 83.56 166 THR A N 1
ATOM 1259 C CA . THR A 1 166 ? 0.274 -8.547 -5.164 1.00 83.56 166 THR A CA 1
ATOM 1260 C C . THR A 1 166 ? -0.265 -9.050 -3.824 1.00 83.56 166 THR A C 1
ATOM 1262 O O . THR A 1 166 ? 0.272 -8.697 -2.770 1.00 83.56 166 THR A O 1
ATOM 1265 N N . LYS A 1 167 ? -1.258 -9.949 -3.861 1.00 86.12 167 LYS A N 1
ATOM 1266 C CA . LYS A 1 167 ? -1.850 -10.586 -2.678 1.00 86.12 167 LYS A CA 1
ATOM 1267 C C . LYS A 1 167 ? -0.821 -11.336 -1.839 1.00 86.12 167 LYS A C 1
ATOM 1269 O O . LYS A 1 167 ? -0.888 -11.306 -0.612 1.00 86.12 167 LYS A O 1
ATOM 1274 N N . ALA A 1 168 ? 0.144 -11.979 -2.493 1.00 84.88 168 ALA A N 1
ATOM 1275 C CA . ALA A 1 168 ? 1.206 -12.719 -1.821 1.00 84.88 168 ALA A CA 1
ATOM 1276 C C . ALA A 1 168 ? 2.180 -11.822 -1.031 1.00 84.88 168 ALA A C 1
ATOM 1278 O O . ALA A 1 168 ? 2.843 -12.311 -0.116 1.00 84.88 168 ALA A O 1
ATOM 1279 N N . LEU A 1 169 ? 2.280 -10.529 -1.365 1.00 84.44 169 LEU A N 1
ATOM 1280 C CA . LEU A 1 169 ? 3.199 -9.597 -0.708 1.00 84.44 169 LEU A CA 1
ATOM 1281 C C . LEU A 1 169 ? 2.536 -8.902 0.484 1.00 84.44 169 LEU A C 1
ATOM 1283 O O . LEU A 1 169 ? 2.994 -9.034 1.621 1.00 84.44 169 LEU A O 1
ATOM 1287 N N . LEU A 1 170 ? 1.465 -8.154 0.230 1.00 87.88 170 LEU A N 1
ATOM 1288 C CA . LEU A 1 170 ? 0.672 -7.511 1.268 1.00 87.88 170 LEU A CA 1
ATOM 1289 C C . LEU A 1 170 ? -0.729 -7.236 0.748 1.00 87.88 170 LEU A C 1
ATOM 1291 O O . LEU A 1 170 ? -0.875 -6.589 -0.287 1.00 87.88 170 LEU A O 1
ATOM 1295 N N . TRP A 1 171 ? -1.725 -7.678 1.514 1.00 89.38 171 TRP A N 1
ATOM 1296 C CA . TRP A 1 171 ? -3.126 -7.565 1.145 1.00 89.38 171 TRP A CA 1
ATOM 1297 C C . TRP A 1 171 ? -4.022 -7.282 2.344 1.00 89.38 171 TRP A C 1
ATOM 1299 O O . TRP A 1 171 ? -3.909 -7.943 3.383 1.00 89.38 171 TRP A O 1
ATOM 1309 N N . ILE A 1 172 ? -4.929 -6.320 2.196 1.00 88.38 172 ILE A N 1
ATOM 1310 C CA . ILE A 1 172 ? -5.919 -5.954 3.209 1.00 88.38 172 ILE A CA 1
ATOM 1311 C C . ILE A 1 172 ? -7.314 -6.079 2.602 1.00 88.38 172 ILE A C 1
ATOM 1313 O O . ILE A 1 172 ? -7.773 -5.195 1.874 1.00 88.38 172 ILE A O 1
ATOM 1317 N N . ASP A 1 173 ? -8.014 -7.156 2.966 1.00 86.94 173 ASP A N 1
ATOM 1318 C CA . ASP A 1 173 ? -9.259 -7.583 2.312 1.00 86.94 173 ASP A CA 1
ATOM 1319 C C . ASP A 1 173 ? -10.324 -6.481 2.290 1.00 86.94 173 ASP A C 1
ATOM 1321 O O . ASP A 1 173 ? -10.963 -6.231 1.266 1.00 86.94 173 ASP A O 1
ATOM 1325 N N . VAL A 1 174 ? -10.469 -5.770 3.412 1.00 85.00 174 VAL A N 1
ATOM 1326 C CA . VAL A 1 174 ? -11.482 -4.720 3.590 1.00 85.00 174 VAL A CA 1
ATOM 1327 C C . VAL A 1 174 ? -11.225 -3.467 2.741 1.00 85.00 174 VAL A C 1
ATOM 1329 O O . VAL A 1 174 ? -12.160 -2.719 2.464 1.00 85.00 174 VAL A O 1
ATOM 1332 N N . ILE A 1 175 ? -9.985 -3.226 2.304 1.00 82.88 175 ILE A N 1
ATOM 1333 C CA . ILE A 1 175 ? -9.643 -2.080 1.448 1.00 82.88 175 ILE A CA 1
ATOM 1334 C C . ILE A 1 175 ? -9.646 -2.484 -0.027 1.00 82.88 175 ILE A C 1
ATOM 1336 O O . ILE A 1 175 ? -10.177 -1.756 -0.866 1.00 82.88 175 ILE A O 1
ATOM 1340 N N . GLU A 1 176 ? -9.025 -3.613 -0.359 1.00 77.44 176 GLU A N 1
ATOM 1341 C CA . GLU A 1 176 ? -8.641 -3.917 -1.739 1.00 77.44 176 GLU A CA 1
ATOM 1342 C C . GLU A 1 176 ? -9.647 -4.833 -2.459 1.00 77.44 176 GLU A C 1
ATOM 1344 O O . GLU A 1 176 ? -9.784 -4.745 -3.683 1.00 77.44 176 GLU A O 1
ATOM 1349 N N . GLY A 1 177 ? -10.452 -5.615 -1.724 1.00 66.00 177 GLY A N 1
ATOM 1350 C CA . GLY A 1 177 ? -11.398 -6.586 -2.294 1.00 66.00 177 GLY A CA 1
ATOM 1351 C C . GLY A 1 177 ? -12.513 -5.985 -3.164 1.00 66.00 177 GLY A C 1
ATOM 1352 O O . GLY A 1 177 ? -13.064 -6.666 -4.025 1.00 66.00 177 GLY A O 1
ATOM 1353 N N . GLN A 1 178 ? -12.832 -4.695 -3.012 1.00 65.06 178 GLN A N 1
ATOM 1354 C CA . GLN A 1 178 ? -13.818 -4.005 -3.864 1.00 65.06 178 GLN A CA 1
ATOM 1355 C C . GLN A 1 178 ? -13.209 -3.447 -5.164 1.00 65.06 178 GLN A C 1
ATOM 1357 O O . GLN A 1 178 ? -13.931 -3.127 -6.112 1.00 65.06 178 GLN A O 1
ATOM 1362 N N . GLY A 1 179 ? -11.882 -3.299 -5.223 1.00 65.62 179 GLY A N 1
ATOM 1363 C CA . GLY A 1 179 ? -11.175 -2.665 -6.333 1.00 65.62 179 GLY A CA 1
ATOM 1364 C C . GLY A 1 179 ? -10.907 -3.593 -7.517 1.00 65.62 179 GLY A C 1
ATOM 1365 O O . GLY A 1 179 ? -10.852 -3.101 -8.648 1.00 65.62 179 GLY A O 1
ATOM 1366 N N . GLU A 1 180 ? -10.789 -4.899 -7.266 1.00 73.50 180 GLU A N 1
ATOM 1367 C CA . GLU A 1 180 ? -10.323 -5.910 -8.227 1.00 73.50 180 GLU A CA 1
ATOM 1368 C C . GLU A 1 180 ? -11.198 -5.995 -9.478 1.00 73.50 180 GLU A C 1
ATOM 1370 O O . GLU A 1 180 ? -10.717 -5.785 -10.589 1.00 73.50 180 GLU A O 1
ATOM 1375 N N . ALA A 1 181 ? -12.503 -6.231 -9.305 1.00 69.69 181 ALA A N 1
ATOM 1376 C CA . ALA A 1 181 ? -13.427 -6.418 -10.424 1.00 69.69 181 ALA A CA 1
ATOM 1377 C C . ALA A 1 181 ? -13.506 -5.181 -11.334 1.00 69.69 181 ALA A C 1
ATOM 1379 O O . ALA A 1 181 ? -13.727 -5.297 -12.538 1.00 69.69 181 ALA A O 1
ATOM 1380 N N . LEU A 1 182 ? -13.323 -3.985 -10.768 1.00 72.25 182 LEU A N 1
ATOM 1381 C CA . LEU A 1 182 ? -13.330 -2.739 -11.530 1.00 72.25 182 LEU A CA 1
ATOM 1382 C C . LEU A 1 182 ? -11.995 -2.493 -12.244 1.00 72.25 182 LEU A C 1
ATOM 1384 O O . LEU A 1 182 ? -11.996 -1.911 -13.327 1.00 72.25 182 LEU A O 1
ATOM 1388 N N . LEU A 1 183 ? -10.874 -2.931 -11.663 1.00 75.31 183 LEU A N 1
ATOM 1389 C CA . LEU A 1 183 ? -9.560 -2.841 -12.296 1.00 75.31 183 LEU A CA 1
ATOM 1390 C C . LEU A 1 183 ? -9.435 -3.830 -13.462 1.00 75.31 183 LEU A C 1
ATOM 1392 O O . LEU A 1 183 ? -9.094 -3.399 -14.560 1.00 75.31 183 LEU A O 1
ATOM 1396 N N . ALA A 1 184 ? -9.815 -5.096 -13.256 1.00 76.38 184 ALA A N 1
ATOM 1397 C CA . ALA A 1 184 ? -9.821 -6.125 -14.300 1.00 76.38 184 ALA A CA 1
ATOM 1398 C C . ALA A 1 184 ? -10.655 -5.680 -15.512 1.00 76.38 184 ALA A C 1
ATOM 1400 O O . ALA A 1 184 ? -10.135 -5.552 -16.615 1.00 76.38 184 ALA A O 1
ATOM 1401 N N . ARG A 1 185 ? -11.902 -5.236 -15.278 1.00 77.31 185 ARG A N 1
ATOM 1402 C CA . ARG A 1 185 ? -12.766 -4.690 -16.341 1.00 77.31 185 ARG A CA 1
ATOM 1403 C C . ARG A 1 185 ? -12.144 -3.517 -17.095 1.00 77.31 185 ARG A C 1
ATOM 1405 O O . ARG A 1 185 ? -12.429 -3.339 -18.275 1.00 77.31 185 ARG A O 1
ATOM 1412 N N . LYS A 1 186 ? -11.382 -2.643 -16.432 1.00 74.56 186 LYS A N 1
ATOM 1413 C CA . LYS A 1 186 ? -10.745 -1.503 -17.110 1.00 74.56 186 LYS A CA 1
ATOM 1414 C C . LYS A 1 186 ? -9.592 -1.946 -18.005 1.00 74.56 186 LYS A C 1
ATOM 1416 O O . LYS A 1 186 ? -9.436 -1.353 -19.067 1.00 74.56 186 LYS A O 1
ATOM 1421 N N . MET A 1 187 ? -8.834 -2.957 -17.592 1.00 72.06 187 MET A N 1
ATOM 1422 C CA . MET A 1 187 ? -7.729 -3.504 -18.378 1.00 72.06 187 MET A CA 1
ATOM 1423 C C . MET A 1 187 ? -8.237 -4.289 -19.589 1.00 72.06 187 MET A C 1
ATOM 1425 O O . MET A 1 187 ? -7.831 -3.974 -20.702 1.00 72.06 187 MET A O 1
ATOM 1429 N N . ASP A 1 188 ? -9.246 -5.146 -19.419 1.00 76.19 188 ASP A N 1
ATOM 1430 C CA . ASP A 1 188 ? -9.873 -5.873 -20.537 1.00 76.19 188 ASP A CA 1
ATOM 1431 C C . ASP A 1 188 ? -10.443 -4.911 -21.604 1.00 76.19 188 ASP A C 1
ATOM 1433 O O . ASP A 1 188 ? -10.348 -5.130 -22.814 1.00 76.19 188 ASP A O 1
ATOM 1437 N N . ASN A 1 189 ? -11.019 -3.785 -21.160 1.00 67.62 189 ASN A N 1
ATOM 1438 C CA . ASN A 1 189 ? -11.540 -2.743 -22.050 1.00 67.62 189 ASN A CA 1
ATOM 1439 C C . ASN A 1 189 ? -10.444 -1.887 -22.708 1.00 67.62 189 ASN A C 1
ATOM 1441 O O . ASN A 1 189 ? -10.707 -1.268 -23.742 1.00 67.62 189 ASN A O 1
ATOM 1445 N N . ALA A 1 190 ? -9.258 -1.784 -22.104 1.00 60.16 190 ALA A N 1
ATOM 1446 C CA . ALA A 1 190 ? -8.119 -1.087 -22.693 1.00 60.16 190 ALA A CA 1
ATOM 1447 C C . ALA A 1 190 ? -7.510 -1.918 -23.832 1.00 60.16 190 ALA A C 1
ATOM 1449 O O . ALA A 1 190 ? -7.224 -1.366 -24.895 1.00 60.16 190 ALA A O 1
ATOM 1450 N N . GLU A 1 191 ? -7.430 -3.240 -23.663 1.00 55.34 191 GLU A N 1
ATOM 1451 C CA . GLU A 1 191 ? -6.980 -4.170 -24.705 1.00 55.34 191 GLU A CA 1
ATOM 1452 C C . GLU A 1 191 ? 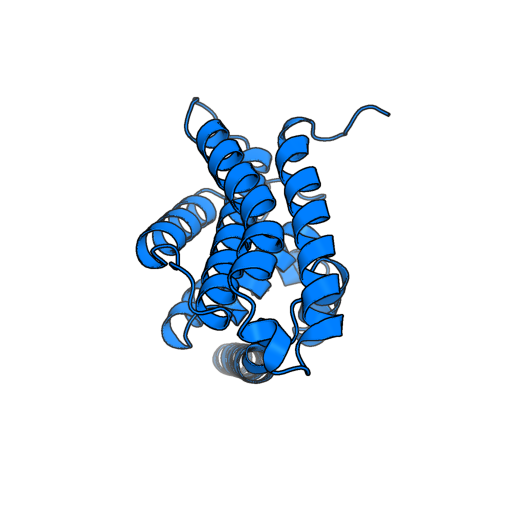-7.913 -4.170 -25.929 1.00 55.34 191 GLU A C 1
ATOM 1454 O O . GLU A 1 191 ? -7.445 -4.164 -27.066 1.00 55.34 191 GLU A O 1
ATOM 1459 N N . CYS A 1 192 ? -9.232 -4.047 -25.727 1.00 46.16 192 CYS A N 1
ATOM 1460 C CA . CYS A 1 192 ? -10.210 -3.980 -26.824 1.00 46.16 192 CYS A CA 1
ATOM 1461 C C . CYS A 1 192 ? -10.154 -2.692 -27.670 1.00 46.16 192 CYS A C 1
ATOM 1463 O O . CYS A 1 192 ? -10.795 -2.632 -28.716 1.00 46.16 192 CYS A O 1
ATOM 1465 N N . LYS A 1 193 ? -9.441 -1.643 -27.236 1.00 43.09 193 LYS A N 1
ATOM 1466 C CA . LYS A 1 193 ? -9.317 -0.371 -27.981 1.00 43.09 193 LYS A CA 1
ATOM 1467 C C . LYS A 1 193 ? -8.054 -0.278 -28.842 1.00 43.09 193 LYS A C 1
ATOM 1469 O O . LYS A 1 193 ? -7.864 0.736 -29.510 1.00 43.09 193 LYS A O 1
ATOM 1474 N N . LEU A 1 194 ? -7.195 -1.295 -28.798 1.00 40.53 194 LEU A N 1
ATOM 1475 C CA . LEU A 1 194 ? -5.927 -1.353 -29.533 1.00 40.53 194 LEU A CA 1
ATOM 1476 C C . LEU A 1 194 ? -5.972 -2.296 -30.753 1.00 40.53 194 LEU A C 1
ATOM 1478 O O . LEU A 1 194 ? -4.938 -2.502 -31.389 1.00 40.53 194 LEU A O 1
ATOM 1482 N N . VAL A 1 195 ? -7.154 -2.832 -31.086 1.00 37.59 195 VAL A N 1
ATOM 1483 C CA . VAL A 1 195 ? -7.450 -3.632 -32.293 1.00 37.59 195 VAL A CA 1
ATOM 1484 C C . VAL A 1 195 ? -8.325 -2.817 -33.237 1.00 37.59 195 VAL A C 1
ATOM 1486 O O . VAL A 1 195 ? -8.046 -2.843 -34.456 1.00 37.59 195 VAL A O 1
#

Organism: Bionectria ochroleuca (NCBI:txid29856)

Foldseek 3Di:
DDPPCPLCPLVVVLLVLQQVLLVVCVVCVVPPVVLQCLVVLCVSLVVSLVSLVVSLVVLVDDPDRALVSLLSNLSSLLSLLVSLVSCVSSVHHGDDNPVSVVSNVVSVVVHDLVPGPLVCLLSQLLSLLSVLQQDDLVCNVVSLVVNVSSCVSVPVDQLVVSVVSSVVRGDRCVRRVVRRVSNNVVNVVVVVVVD

Secondary structure (DSSP, 8-state):
---S-GGGHHHHHHHHHHHHHHHHHHHHTT-HHHHH-HHHHHHHHHHHHHHHHHHHHHTTS-SS--HHHHHHHHHHHHHHHHHHHHHHHTT-----HHHHHHHHHHHHHH--TTTTTGGGHHHHHHHHHHHHHHS-TTTGGGTHHHHHHHHHHTTS--HHHHHHHHHHH---HHHHTTTHHHHHHHHHHHHTT--

Radius of gyration: 16.71 Å; chains: 1; bounding box: 42×29×54 Å

Sequence (195 aa):
MKLAFPQLLSISEALCMMSSVARKINTNSHDSDFWNDGVGAMDLLGPVTHHLLSASRIYSVGSDVSGIQVLGEIVSLVCLTLLSRLKGLFSLNTLDMTPLRTRFMTQLSLFDINRDAANLHGLKLWALLTSALIQPSDGRGELLPYIEAVMRCEGSMDIHGAIDLTKALLWIDVIEGQGEALLARKMDNAECKLV

pLDDT: mean 82.58, std 13.19, range [37.59, 96.38]